Protein AF-A0A0E0F9W7-F1 (afdb_monomer_lite)

Structure (mmCIF, N/CA/C/O backbone):
data_AF-A0A0E0F9W7-F1
#
_entry.id   AF-A0A0E0F9W7-F1
#
loop_
_atom_site.group_PDB
_atom_site.id
_atom_site.type_symbol
_atom_site.label_atom_id
_atom_site.label_alt_id
_atom_site.label_comp_id
_atom_site.label_asym_id
_atom_site.label_entity_id
_atom_site.label_seq_id
_atom_site.pdbx_PDB_ins_code
_atom_site.Cartn_x
_atom_site.Cartn_y
_atom_site.Cartn_z
_atom_site.occupancy
_atom_site.B_iso_or_equiv
_atom_site.auth_seq_id
_atom_site.auth_comp_id
_atom_site.auth_asym_id
_atom_site.auth_atom_id
_atom_site.pdbx_PDB_model_num
ATOM 1 N N . MET A 1 1 ? 27.051 -0.523 -34.453 1.00 49.56 1 MET A N 1
ATOM 2 C CA . MET A 1 1 ? 25.706 -0.916 -34.928 1.00 49.56 1 MET A CA 1
ATOM 3 C C . MET A 1 1 ? 24.889 0.354 -35.049 1.00 49.56 1 MET A C 1
ATOM 5 O O . MET A 1 1 ? 25.101 1.234 -34.229 1.00 49.56 1 MET A O 1
ATOM 9 N N . ALA A 1 2 ? 24.059 0.489 -36.083 1.00 60.00 2 ALA A N 1
ATOM 10 C CA . ALA A 1 2 ? 23.213 1.672 -36.243 1.00 60.00 2 ALA A CA 1
ATOM 11 C C . ALA A 1 2 ? 22.159 1.723 -35.125 1.00 60.00 2 ALA A C 1
ATOM 13 O O . ALA A 1 2 ? 21.653 0.671 -34.721 1.00 60.00 2 ALA A O 1
ATOM 14 N N . ALA A 1 3 ? 21.868 2.924 -34.623 1.00 67.50 3 ALA A N 1
ATOM 15 C CA . ALA A 1 3 ? 20.826 3.143 -33.629 1.00 67.50 3 ALA A CA 1
ATOM 16 C C . ALA A 1 3 ? 19.467 2.678 -34.179 1.00 67.50 3 ALA A C 1
ATOM 18 O O . ALA A 1 3 ? 19.169 2.874 -35.360 1.00 67.50 3 ALA A O 1
ATOM 19 N N . LYS A 1 4 ? 18.648 2.026 -33.346 1.00 77.44 4 LYS A N 1
ATOM 20 C CA . LYS A 1 4 ? 17.285 1.656 -33.743 1.00 77.44 4 LYS A CA 1
ATOM 21 C C . LYS A 1 4 ? 16.400 2.888 -33.568 1.00 77.44 4 LYS A C 1
ATOM 23 O O . LYS A 1 4 ? 16.133 3.287 -32.439 1.00 77.44 4 LYS A O 1
ATOM 28 N N . VAL A 1 5 ? 15.934 3.450 -34.676 1.00 78.12 5 VAL A N 1
ATOM 29 C CA . VAL A 1 5 ? 14.975 4.559 -34.667 1.00 78.12 5 VAL A CA 1
ATOM 30 C C . VAL A 1 5 ? 13.573 3.994 -34.464 1.00 78.12 5 VAL A C 1
ATOM 32 O O . VAL A 1 5 ? 13.142 3.119 -35.221 1.00 78.12 5 VAL A O 1
ATOM 35 N N . TYR A 1 6 ? 12.888 4.435 -33.411 1.00 82.44 6 TYR A N 1
ATOM 36 C CA . TYR A 1 6 ? 11.501 4.054 -33.151 1.00 82.44 6 TYR A CA 1
ATOM 37 C C . TYR A 1 6 ? 10.549 5.006 -33.877 1.00 82.44 6 TYR A C 1
ATOM 39 O O . TYR A 1 6 ? 10.835 6.192 -34.031 1.00 82.44 6 TYR A O 1
ATOM 47 N N . LYS A 1 7 ? 9.420 4.468 -34.348 1.00 85.44 7 LYS A N 1
ATOM 48 C CA . LYS A 1 7 ? 8.347 5.290 -34.913 1.00 85.44 7 LYS A CA 1
ATOM 49 C C . LYS A 1 7 ? 7.646 6.052 -33.787 1.00 85.44 7 LYS A C 1
ATOM 51 O O . LYS A 1 7 ? 7.495 5.471 -32.709 1.00 85.44 7 LYS A O 1
ATOM 56 N N . PRO A 1 8 ? 7.181 7.286 -34.040 1.00 88.00 8 PRO A N 1
ATOM 57 C CA . PRO A 1 8 ? 6.356 8.002 -33.086 1.00 88.00 8 PRO A CA 1
ATOM 58 C C . PRO A 1 8 ? 5.124 7.189 -32.681 1.00 88.00 8 PRO A C 1
ATOM 60 O O . PRO A 1 8 ? 4.494 6.555 -33.529 1.00 88.00 8 PRO A O 1
ATOM 63 N N . ALA A 1 9 ? 4.738 7.240 -31.408 1.00 87.00 9 ALA A N 1
ATOM 64 C CA . ALA A 1 9 ? 3.629 6.451 -30.868 1.00 87.00 9 ALA A CA 1
ATOM 65 C C . ALA A 1 9 ? 2.303 6.680 -31.619 1.00 87.00 9 ALA A C 1
ATOM 67 O O . ALA A 1 9 ? 1.534 5.742 -31.815 1.00 87.00 9 ALA A O 1
ATOM 68 N N . ALA A 1 10 ? 2.054 7.909 -32.084 1.00 87.06 10 ALA A N 1
ATOM 69 C CA . ALA A 1 10 ? 0.857 8.272 -32.848 1.00 87.06 10 ALA A CA 1
ATOM 70 C C . ALA A 1 10 ? 0.788 7.626 -34.248 1.00 87.06 10 ALA A C 1
ATOM 72 O O . ALA A 1 10 ? -0.284 7.576 -34.845 1.00 87.06 10 ALA A O 1
ATOM 73 N N . GLU A 1 11 ? 1.914 7.141 -34.773 1.00 88.69 11 GLU A N 1
ATOM 74 C CA . GLU A 1 11 ? 2.034 6.559 -36.116 1.00 88.69 11 GLU A CA 1
ATOM 75 C C . GLU A 1 11 ? 2.072 5.022 -36.096 1.00 88.69 11 GLU A C 1
ATOM 77 O O . GLU A 1 11 ? 2.147 4.376 -37.146 1.00 88.69 11 GLU A O 1
ATOM 82 N N . VAL A 1 12 ? 2.037 4.413 -34.907 1.00 88.50 12 VAL A N 1
ATOM 83 C CA . VAL A 1 12 ? 2.043 2.957 -34.750 1.00 88.50 12 VAL A CA 1
ATOM 84 C C . VAL A 1 12 ? 0.658 2.397 -35.076 1.00 88.50 12 VAL A C 1
ATOM 86 O O . VAL A 1 12 ? -0.343 2.761 -34.460 1.00 88.50 12 VAL A O 1
ATOM 89 N N . ASN A 1 13 ? 0.593 1.472 -36.035 1.00 87.88 13 ASN A N 1
ATOM 90 C CA . ASN A 1 13 ? -0.638 0.757 -36.357 1.00 87.88 13 ASN A CA 1
ATOM 91 C C . ASN A 1 13 ? -0.923 -0.293 -35.274 1.00 87.88 13 ASN A C 1
ATOM 93 O O . ASN A 1 13 ? -0.119 -1.197 -35.074 1.00 87.88 13 ASN A O 1
ATOM 97 N N . LEU A 1 14 ? -2.071 -0.203 -34.604 1.00 88.38 14 LEU A N 1
ATOM 98 C CA . LEU A 1 14 ? -2.531 -1.188 -33.611 1.00 88.38 14 LEU A CA 1
ATOM 99 C C . LEU A 1 14 ? -3.735 -2.007 -34.109 1.00 88.38 14 LEU A C 1
ATOM 101 O O . LEU A 1 14 ? -4.414 -2.666 -33.322 1.00 88.38 14 LEU A O 1
ATOM 105 N N . GLY A 1 15 ? -4.038 -1.928 -35.406 1.00 88.19 15 GLY A N 1
ATOM 106 C CA . GLY A 1 15 ? -5.125 -2.664 -36.037 1.00 88.19 15 GLY A CA 1
ATOM 107 C C . GLY A 1 15 ? -4.818 -4.153 -36.257 1.00 88.19 15 GLY A C 1
ATOM 108 O O . GLY A 1 15 ? -3.706 -4.611 -35.999 1.00 88.19 15 GLY A O 1
ATOM 109 N N . PRO A 1 16 ? -5.794 -4.916 -36.778 1.00 85.00 16 PRO A N 1
ATOM 110 C CA . PRO A 1 16 ? -5.656 -6.356 -37.026 1.00 85.00 16 PRO A CA 1
ATOM 111 C C . PRO A 1 16 ? -4.526 -6.723 -37.998 1.00 85.00 16 PRO A C 1
ATOM 113 O O . PRO A 1 16 ? -3.957 -7.803 -37.883 1.00 85.00 16 PRO A O 1
ATOM 116 N N . ASP A 1 17 ? -4.189 -5.812 -38.916 1.00 86.62 17 ASP A N 1
ATOM 117 C CA . ASP A 1 17 ? -3.129 -5.971 -39.921 1.00 86.62 17 ASP A CA 1
ATOM 118 C C . ASP A 1 17 ? -1.780 -5.394 -39.450 1.00 86.62 17 ASP A C 1
ATOM 120 O O . ASP A 1 17 ? -0.936 -5.008 -40.259 1.00 86.62 17 ASP A O 1
ATOM 124 N N . SER A 1 18 ? -1.600 -5.229 -38.138 1.00 87.94 18 SER A N 1
ATOM 125 C CA . SER A 1 18 ? -0.365 -4.695 -37.572 1.00 87.94 18 SER A CA 1
ATOM 126 C C . SER A 1 18 ? 0.766 -5.725 -37.590 1.00 87.94 18 SER A C 1
ATOM 128 O O . SER A 1 18 ? 0.578 -6.885 -37.229 1.00 87.94 18 SER A O 1
ATOM 130 N N . ASP A 1 19 ? 1.968 -5.259 -37.927 1.00 84.38 19 ASP A N 1
ATOM 131 C CA . ASP A 1 19 ? 3.217 -6.009 -37.763 1.00 84.38 19 ASP A CA 1
ATOM 132 C C . ASP A 1 19 ? 3.761 -5.941 -36.319 1.00 84.38 19 ASP A C 1
ATOM 134 O O . ASP A 1 19 ? 4.796 -6.539 -36.006 1.00 84.38 19 ASP A O 1
ATOM 138 N N . GLU A 1 20 ? 3.096 -5.198 -35.428 1.00 86.12 20 GLU A N 1
ATOM 139 C CA . GLU A 1 20 ? 3.475 -5.093 -34.022 1.00 86.12 20 GLU A CA 1
ATOM 140 C C . GLU A 1 20 ? 3.080 -6.368 -33.273 1.00 86.12 20 GLU A C 1
ATOM 142 O O . GLU A 1 20 ? 1.912 -6.747 -33.185 1.00 86.12 20 GLU A O 1
ATOM 147 N N . PHE A 1 21 ? 4.070 -7.039 -32.691 1.00 85.75 21 PHE A N 1
ATOM 148 C CA . PHE A 1 21 ? 3.874 -8.283 -31.955 1.00 85.75 21 PHE A CA 1
ATOM 149 C C . PHE A 1 21 ? 4.109 -8.094 -30.460 1.00 85.75 21 PHE A C 1
ATOM 151 O O . PHE A 1 21 ? 4.922 -7.282 -30.013 1.00 85.75 21 PHE A O 1
ATOM 158 N N . TYR A 1 22 ? 3.426 -8.915 -29.666 1.00 84.69 22 TYR A N 1
ATOM 159 C CA . TYR A 1 22 ? 3.636 -8.945 -28.227 1.00 84.69 22 TYR A CA 1
ATOM 160 C C . TYR A 1 22 ? 5.051 -9.439 -27.897 1.00 84.69 22 TYR A C 1
ATOM 162 O O . TYR A 1 22 ? 5.410 -10.591 -28.153 1.00 84.69 22 TYR A O 1
ATOM 170 N N . ILE A 1 23 ? 5.854 -8.569 -27.287 1.00 83.44 23 ILE A N 1
ATOM 171 C CA . ILE A 1 23 ? 7.182 -8.919 -26.788 1.00 83.44 23 ILE A CA 1
ATOM 172 C C . ILE A 1 23 ? 7.031 -9.422 -25.353 1.00 83.44 23 ILE A C 1
ATOM 174 O O . ILE A 1 23 ? 6.777 -8.646 -24.433 1.00 83.44 23 ILE A O 1
ATOM 178 N N . SER A 1 24 ? 7.229 -10.724 -25.145 1.00 83.75 24 SER A N 1
ATOM 179 C CA . SER A 1 24 ? 7.282 -11.273 -23.790 1.00 83.75 24 SER A CA 1
ATOM 180 C C . SER A 1 24 ? 8.482 -10.689 -23.031 1.00 83.75 24 SER A C 1
ATOM 182 O O . SER A 1 24 ? 9.596 -10.687 -23.571 1.00 83.75 24 SER A O 1
ATOM 184 N N . PRO A 1 25 ? 8.311 -10.252 -21.771 1.00 80.44 25 PRO A N 1
ATOM 185 C CA . PRO A 1 25 ? 9.426 -9.785 -20.959 1.00 80.44 25 PRO A CA 1
ATOM 186 C C . PRO A 1 25 ? 10.423 -10.930 -20.745 1.00 80.44 25 PRO A C 1
ATOM 188 O O . PRO A 1 25 ? 10.119 -11.927 -20.092 1.00 80.44 25 PRO A O 1
ATOM 191 N N . ASN A 1 26 ? 11.624 -10.795 -21.308 1.00 83.69 26 ASN A N 1
ATOM 192 C CA . ASN A 1 26 ? 12.715 -11.755 -21.148 1.00 83.69 26 ASN A CA 1
ATOM 193 C C . ASN A 1 26 ? 13.795 -11.159 -20.242 1.00 83.69 26 ASN A C 1
ATOM 195 O O . ASN A 1 26 ? 14.845 -10.718 -20.708 1.00 83.69 26 ASN A O 1
ATOM 199 N N . VAL A 1 27 ? 13.493 -11.100 -18.944 1.00 88.44 27 VAL A N 1
ATOM 200 C CA . VAL A 1 27 ? 14.415 -10.573 -17.935 1.00 88.44 27 VAL A CA 1
ATOM 201 C C . VAL A 1 27 ? 15.333 -11.694 -17.453 1.00 88.44 27 VAL A C 1
ATOM 203 O O . VAL A 1 27 ? 14.881 -12.681 -16.870 1.00 88.44 27 VAL A O 1
ATOM 206 N N . LYS A 1 28 ? 16.637 -11.535 -17.678 1.00 89.00 28 LYS A N 1
ATOM 207 C CA . LYS A 1 28 ? 17.685 -12.465 -17.249 1.00 89.00 28 LYS A CA 1
ATOM 208 C C . LYS A 1 28 ? 18.368 -11.933 -15.997 1.00 89.00 28 LYS A C 1
ATOM 210 O O . LYS A 1 28 ? 19.057 -10.916 -16.042 1.00 89.00 28 LYS A O 1
ATOM 215 N N . ALA A 1 29 ? 18.207 -12.644 -14.885 1.00 91.12 29 ALA A N 1
ATOM 216 C CA . ALA A 1 29 ? 18.877 -12.326 -13.631 1.00 91.12 29 ALA A CA 1
ATOM 217 C C . ALA A 1 29 ? 19.268 -13.605 -12.871 1.00 91.12 29 ALA A C 1
ATOM 219 O O . ALA A 1 29 ? 18.515 -14.587 -12.896 1.00 91.12 29 ALA A O 1
ATOM 220 N N . PRO A 1 30 ? 20.423 -13.614 -12.180 1.00 90.44 30 PRO A N 1
ATOM 221 C CA . PRO A 1 30 ? 20.823 -14.743 -11.353 1.00 90.44 30 PRO A CA 1
ATOM 222 C C . PRO A 1 30 ? 19.905 -14.868 -10.130 1.00 90.44 30 PRO A C 1
ATOM 224 O O . PRO A 1 30 ? 19.634 -13.892 -9.432 1.00 90.44 30 PRO A O 1
ATOM 227 N N . ARG A 1 31 ? 19.446 -16.090 -9.838 1.00 92.50 31 ARG A N 1
ATOM 228 C CA . ARG A 1 31 ? 18.704 -16.398 -8.608 1.00 92.50 31 ARG A CA 1
ATOM 229 C C . ARG A 1 31 ? 19.693 -16.807 -7.522 1.00 92.50 31 ARG A C 1
ATOM 231 O O . ARG A 1 31 ? 20.207 -17.921 -7.546 1.00 92.50 31 ARG A O 1
ATOM 238 N N . VAL A 1 32 ? 19.963 -15.903 -6.587 1.00 94.81 32 VAL A N 1
ATOM 239 C CA . VAL A 1 32 ? 20.890 -16.120 -5.466 1.00 94.81 32 VAL A CA 1
ATOM 240 C C . VAL A 1 32 ? 20.193 -15.849 -4.136 1.00 94.81 32 VAL A C 1
ATOM 242 O O . VAL A 1 32 ? 19.398 -14.921 -4.023 1.00 94.81 32 VAL A O 1
ATOM 245 N N . ALA A 1 33 ? 20.485 -16.661 -3.122 1.00 96.00 33 ALA A N 1
ATOM 246 C CA . ALA A 1 33 ? 19.927 -16.531 -1.777 1.00 96.00 33 ALA A CA 1
ATOM 247 C C . ALA A 1 33 ? 20.972 -16.911 -0.713 1.00 96.00 33 ALA A C 1
ATOM 249 O O . ALA A 1 33 ? 21.979 -17.558 -1.011 1.00 96.00 33 ALA A O 1
ATOM 250 N N . GLY A 1 34 ? 20.748 -16.498 0.537 1.00 95.88 34 GLY A N 1
ATOM 251 C CA . GLY A 1 34 ? 21.611 -16.845 1.673 1.00 95.88 34 GLY A CA 1
ATOM 252 C C . GLY A 1 34 ? 23.030 -16.268 1.578 1.00 95.88 34 GLY A C 1
ATOM 253 O O . GLY A 1 34 ? 23.220 -15.066 1.419 1.00 95.88 34 GLY A O 1
ATOM 254 N N . LEU A 1 35 ? 24.054 -17.113 1.708 1.00 96.56 35 LEU A N 1
ATOM 255 C CA . LEU A 1 35 ? 25.453 -16.674 1.628 1.00 96.56 35 LEU A CA 1
ATOM 256 C C . LEU A 1 35 ? 25.828 -16.175 0.223 1.00 96.56 35 LEU A C 1
ATOM 258 O O . LEU A 1 35 ? 26.570 -15.204 0.093 1.00 96.56 35 LEU A O 1
ATOM 262 N N . LEU A 1 36 ? 25.280 -16.801 -0.824 1.00 95.25 36 LEU A N 1
ATOM 263 C CA . LEU A 1 36 ? 25.605 -16.464 -2.211 1.00 95.25 36 LEU A CA 1
ATOM 264 C C . LEU A 1 36 ? 25.175 -15.040 -2.573 1.00 95.25 36 LEU A C 1
ATOM 266 O O . LEU A 1 36 ? 25.909 -14.357 -3.281 1.00 95.25 36 LEU A O 1
ATOM 270 N N . VAL A 1 37 ? 24.037 -14.560 -2.051 1.00 96.62 37 VAL A N 1
ATOM 271 C CA . VAL A 1 37 ? 23.622 -13.168 -2.291 1.00 96.62 37 VAL A CA 1
ATOM 272 C C . VAL A 1 37 ? 24.562 -12.174 -1.606 1.00 96.62 37 VAL A C 1
ATOM 274 O O . VAL A 1 37 ? 24.867 -11.145 -2.193 1.00 96.62 37 VAL A O 1
ATOM 277 N N . LYS A 1 38 ? 25.109 -12.497 -0.425 1.00 96.44 38 LYS A N 1
ATOM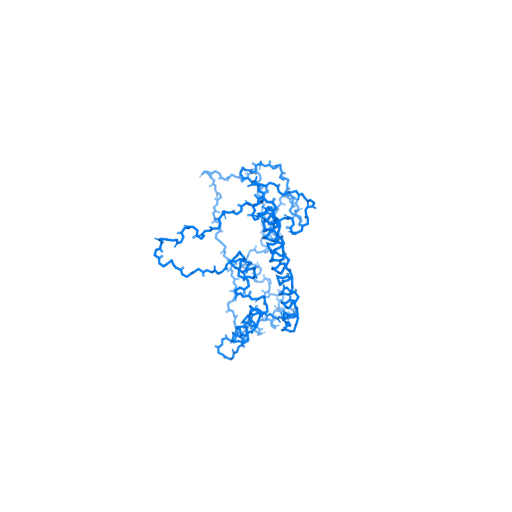 278 C CA . LYS A 1 38 ? 26.085 -11.627 0.256 1.00 96.44 38 LYS A CA 1
ATOM 279 C C . LYS A 1 38 ? 27.372 -11.480 -0.556 1.00 96.44 38 LYS A C 1
ATOM 281 O O . LYS A 1 38 ? 27.850 -10.367 -0.740 1.00 96.44 38 LYS A O 1
ATOM 286 N N . ILE A 1 39 ? 27.897 -12.594 -1.073 1.00 95.94 39 ILE A N 1
ATOM 287 C CA . ILE A 1 39 ? 29.086 -12.594 -1.941 1.00 95.94 39 ILE A CA 1
ATOM 288 C C . ILE A 1 39 ? 28.798 -11.821 -3.231 1.00 95.94 39 ILE A C 1
ATOM 290 O O . ILE A 1 39 ? 29.612 -11.011 -3.663 1.00 95.94 39 ILE A O 1
ATOM 294 N N . PHE A 1 40 ? 27.629 -12.042 -3.833 1.00 95.00 40 PHE A N 1
ATOM 295 C CA . PHE A 1 40 ? 27.234 -11.358 -5.058 1.00 95.00 40 PHE A CA 1
ATOM 296 C C . PHE A 1 40 ? 27.131 -9.837 -4.874 1.00 95.00 40 PHE A C 1
ATOM 298 O O . PHE A 1 40 ? 27.665 -9.094 -5.692 1.00 95.00 40 PHE A O 1
ATOM 305 N N . VAL A 1 41 ? 26.510 -9.368 -3.787 1.00 96.00 41 VAL A N 1
ATOM 306 C CA . VAL A 1 41 ? 26.437 -7.934 -3.458 1.00 96.00 41 VAL A CA 1
ATOM 307 C C . VAL A 1 41 ? 27.831 -7.356 -3.225 1.00 96.00 41 VAL A C 1
ATOM 309 O O . VAL A 1 41 ? 28.155 -6.325 -3.802 1.00 96.00 41 VAL A O 1
ATOM 312 N N . TRP A 1 42 ? 28.692 -8.060 -2.484 1.00 96.50 42 TRP A N 1
ATOM 313 C CA . TRP A 1 42 ? 30.078 -7.633 -2.277 1.00 96.50 42 TRP A CA 1
ATOM 314 C C . TRP A 1 42 ? 30.836 -7.443 -3.602 1.00 96.50 42 TRP A C 1
ATOM 316 O O . TRP A 1 42 ? 31.532 -6.447 -3.771 1.00 96.50 42 TRP A O 1
ATOM 326 N N . ILE A 1 43 ? 30.649 -8.344 -4.575 1.00 95.56 43 ILE A N 1
ATOM 327 C CA . ILE A 1 43 ? 31.221 -8.214 -5.927 1.00 95.56 43 ILE A CA 1
ATOM 328 C C . ILE A 1 43 ? 30.645 -6.997 -6.668 1.00 95.56 43 ILE A C 1
ATOM 330 O O . ILE A 1 43 ? 31.395 -6.277 -7.328 1.00 95.56 43 ILE A O 1
ATOM 334 N N . LEU A 1 44 ? 29.332 -6.757 -6.573 1.00 95.00 44 LEU A N 1
ATOM 335 C CA . LEU A 1 44 ? 28.675 -5.607 -7.207 1.00 95.00 44 LEU A CA 1
ATOM 336 C C . LEU A 1 44 ? 29.149 -4.259 -6.646 1.00 95.00 44 LEU A C 1
ATOM 338 O O . LEU A 1 44 ? 29.153 -3.272 -7.377 1.00 95.00 44 LEU A O 1
ATOM 342 N N . GLU A 1 45 ? 29.570 -4.218 -5.384 1.00 96.12 45 GLU A N 1
ATOM 343 C CA . GLU A 1 45 ? 30.091 -3.015 -4.724 1.00 96.12 45 GLU A CA 1
ATOM 344 C C . GLU A 1 45 ? 31.577 -2.745 -5.033 1.00 96.12 45 GLU A C 1
ATOM 346 O O . GLU A 1 45 ? 32.091 -1.668 -4.728 1.00 96.12 45 GLU A O 1
ATOM 351 N N . MET A 1 46 ? 32.290 -3.680 -5.678 1.00 96.31 46 MET A N 1
ATOM 352 C CA . MET A 1 46 ? 33.683 -3.462 -6.082 1.00 96.31 46 MET A CA 1
ATOM 353 C C . MET A 1 46 ? 33.775 -2.430 -7.226 1.00 96.31 46 MET A C 1
ATOM 355 O O . MET A 1 46 ? 33.120 -2.616 -8.253 1.00 96.31 46 MET A O 1
ATOM 359 N N . PRO A 1 47 ? 34.658 -1.411 -7.152 1.00 91.81 47 PRO A N 1
ATOM 360 C CA . PRO A 1 47 ? 34.680 -0.294 -8.109 1.00 91.81 47 PRO A CA 1
ATOM 361 C C . PRO A 1 47 ? 34.774 -0.688 -9.594 1.00 91.81 47 PRO A C 1
ATOM 363 O O . PRO A 1 47 ? 34.064 -0.144 -10.441 1.00 91.81 47 PRO A O 1
ATOM 366 N N . ILE A 1 48 ? 35.641 -1.649 -9.924 1.00 92.94 48 ILE A N 1
ATOM 367 C CA . ILE A 1 48 ? 35.904 -2.060 -11.314 1.00 92.94 48 ILE A CA 1
ATOM 368 C C . ILE A 1 48 ? 35.045 -3.271 -11.693 1.00 92.94 48 ILE A C 1
ATOM 370 O O . ILE A 1 48 ? 34.326 -3.251 -12.692 1.00 92.94 48 ILE A O 1
ATOM 374 N N . ILE A 1 49 ? 35.100 -4.327 -10.877 1.00 94.56 49 ILE A N 1
ATOM 375 C CA . ILE A 1 49 ? 34.414 -5.594 -11.158 1.00 94.56 49 ILE A CA 1
ATOM 376 C C . ILE A 1 49 ? 32.893 -5.407 -11.115 1.00 94.56 49 ILE A C 1
ATOM 378 O O . ILE A 1 49 ? 32.205 -5.877 -12.019 1.00 94.56 49 ILE A O 1
ATOM 382 N N . GLY A 1 50 ? 32.369 -4.668 -10.135 1.00 94.62 50 GLY A N 1
ATOM 383 C CA . GLY A 1 50 ? 30.940 -4.392 -10.017 1.00 94.62 50 GLY A CA 1
ATOM 384 C C . GLY A 1 50 ? 30.387 -3.646 -11.229 1.00 94.62 50 GLY A C 1
ATOM 385 O O . GLY A 1 50 ? 29.379 -4.058 -11.804 1.00 94.62 50 GLY A O 1
ATOM 386 N N . SER A 1 51 ? 31.107 -2.623 -11.702 1.00 93.94 51 SER A N 1
ATOM 387 C CA . SER A 1 51 ? 30.760 -1.884 -12.924 1.00 93.94 51 SER A CA 1
ATOM 388 C C . SER A 1 51 ? 30.697 -2.793 -14.159 1.00 93.94 51 SER A C 1
ATOM 390 O O . SER A 1 51 ? 29.765 -2.687 -14.959 1.00 93.94 51 SER A O 1
ATOM 392 N N . MET A 1 52 ? 31.644 -3.729 -14.298 1.00 94.12 52 MET A N 1
ATOM 393 C CA . MET A 1 52 ? 31.657 -4.703 -15.395 1.00 94.12 52 MET A CA 1
ATOM 394 C C . MET A 1 52 ? 30.472 -5.677 -15.315 1.00 94.12 52 MET A C 1
ATOM 396 O O . MET A 1 52 ? 29.796 -5.911 -16.317 1.00 94.12 52 MET A O 1
ATOM 400 N N . VAL A 1 53 ? 30.180 -6.212 -14.126 1.00 93.94 53 VAL A N 1
ATOM 401 C CA . VAL A 1 53 ? 29.038 -7.115 -13.909 1.00 93.94 53 VAL A CA 1
ATOM 402 C C . VAL A 1 53 ? 27.714 -6.401 -14.203 1.00 93.94 53 VAL A C 1
ATOM 404 O O . VAL A 1 53 ? 26.873 -6.940 -14.922 1.00 93.94 53 VAL A O 1
ATOM 407 N N . LEU A 1 54 ? 27.538 -5.165 -13.726 1.00 92.75 54 LEU A N 1
ATOM 408 C CA . LEU A 1 54 ? 26.348 -4.358 -14.013 1.00 92.75 54 LEU A CA 1
ATOM 409 C C . LEU A 1 54 ? 26.190 -4.064 -15.505 1.00 92.75 54 LEU A C 1
ATOM 411 O O . LEU A 1 54 ? 25.071 -4.096 -16.016 1.00 92.75 54 LEU A O 1
ATOM 415 N N . TYR A 1 55 ? 27.288 -3.793 -16.213 1.00 92.50 55 TYR A N 1
ATOM 416 C CA . TYR A 1 55 ? 27.252 -3.593 -17.659 1.00 92.50 55 TYR A CA 1
ATOM 417 C C . TYR A 1 55 ? 26.721 -4.835 -18.388 1.00 92.50 55 TYR A C 1
ATOM 419 O O . TYR A 1 55 ? 25.835 -4.706 -19.235 1.00 92.50 55 TYR A O 1
ATOM 427 N N . ILE A 1 56 ? 27.202 -6.030 -18.022 1.00 92.19 56 ILE A N 1
ATOM 428 C CA . ILE A 1 56 ? 26.734 -7.303 -18.594 1.00 92.19 56 ILE A CA 1
ATOM 429 C C . ILE A 1 56 ? 25.240 -7.499 -18.305 1.00 92.19 56 ILE A C 1
ATOM 431 O O . ILE A 1 56 ? 24.467 -7.722 -19.235 1.00 92.19 56 ILE A O 1
ATOM 435 N N . LEU A 1 57 ? 24.806 -7.314 -17.052 1.00 92.81 57 LEU A N 1
ATOM 436 C CA . LEU A 1 57 ? 23.395 -7.453 -16.670 1.00 92.81 57 LEU A CA 1
ATOM 437 C C . LEU A 1 57 ? 22.486 -6.481 -17.438 1.00 92.81 57 LEU A C 1
ATOM 439 O O . LEU A 1 57 ? 21.423 -6.875 -17.913 1.00 92.81 57 LEU A O 1
ATOM 443 N N . LYS A 1 58 ? 22.897 -5.219 -17.612 1.00 91.50 58 LYS A N 1
ATOM 444 C CA . LYS A 1 58 ? 22.135 -4.234 -18.399 1.00 91.50 58 LYS A CA 1
ATOM 445 C C . LYS A 1 58 ? 22.076 -4.596 -19.882 1.00 91.50 58 LYS A C 1
ATOM 447 O O . LYS A 1 58 ? 21.032 -4.424 -20.512 1.00 91.50 58 LYS A O 1
ATOM 452 N N . LYS A 1 59 ? 23.178 -5.098 -20.442 1.00 89.62 59 LYS A N 1
ATOM 453 C CA . LYS A 1 59 ? 23.262 -5.527 -21.843 1.00 89.62 59 LYS A CA 1
ATOM 454 C C . LYS A 1 59 ? 22.365 -6.737 -22.115 1.00 89.62 59 LYS A C 1
ATOM 456 O O . LYS A 1 59 ? 21.607 -6.710 -23.083 1.00 89.62 59 LYS A O 1
ATOM 461 N N . ASP A 1 60 ? 22.405 -7.749 -21.251 1.00 90.06 60 ASP A N 1
ATOM 462 C CA . ASP A 1 60 ? 21.613 -8.979 -21.394 1.00 90.06 60 ASP A CA 1
ATOM 463 C C . ASP A 1 60 ? 20.104 -8.731 -21.281 1.00 90.06 60 ASP A C 1
ATOM 465 O O . ASP A 1 60 ? 19.314 -9.462 -21.878 1.00 90.06 60 ASP A O 1
ATOM 469 N N . ASN A 1 61 ? 19.712 -7.672 -20.565 1.00 90.19 61 ASN A N 1
ATOM 470 C CA . ASN A 1 61 ? 18.328 -7.220 -20.408 1.00 90.19 61 ASN A CA 1
ATOM 471 C C . ASN A 1 61 ? 17.934 -6.098 -21.386 1.00 90.19 61 ASN A C 1
ATOM 473 O O . ASN A 1 61 ? 16.926 -5.428 -21.178 1.00 90.19 61 ASN A O 1
ATOM 477 N N . LEU A 1 62 ? 18.724 -5.870 -22.445 1.00 87.69 62 LEU A N 1
ATOM 478 C CA . LEU A 1 62 ? 18.463 -4.886 -23.508 1.00 87.69 62 LEU A CA 1
ATOM 479 C C . LEU A 1 62 ? 18.331 -3.422 -23.039 1.00 87.69 62 LEU A C 1
ATOM 481 O O . LEU A 1 62 ? 17.958 -2.563 -23.835 1.00 87.69 62 LEU A O 1
ATOM 485 N N . ILE A 1 63 ? 18.705 -3.105 -21.795 1.00 88.75 63 ILE A N 1
ATOM 486 C CA . ILE A 1 63 ? 18.603 -1.750 -21.234 1.00 88.75 63 ILE A CA 1
ATOM 487 C C . ILE A 1 63 ? 19.497 -0.791 -22.017 1.00 88.75 63 ILE A C 1
ATOM 489 O O . ILE A 1 63 ? 19.050 0.275 -22.419 1.00 88.75 63 ILE A O 1
ATOM 493 N N . ASN A 1 64 ? 20.741 -1.186 -22.305 1.00 87.38 64 ASN A N 1
ATOM 494 C CA . ASN A 1 64 ? 21.652 -0.337 -23.079 1.00 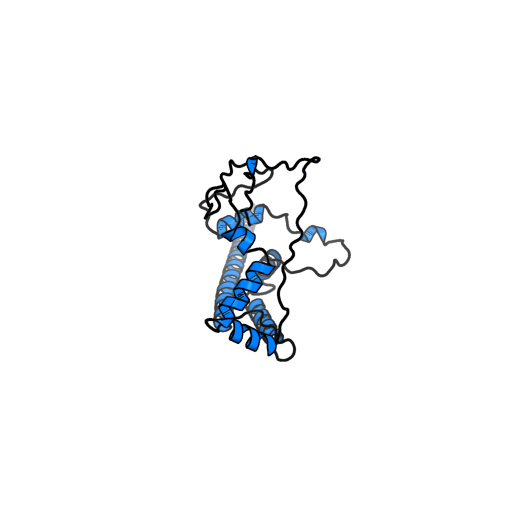87.38 64 ASN A CA 1
ATOM 495 C C . ASN A 1 64 ? 21.132 -0.111 -24.509 1.00 87.38 64 ASN A C 1
ATOM 497 O O . ASN A 1 64 ? 21.236 0.995 -25.025 1.00 87.38 64 ASN A O 1
ATOM 501 N N . LYS A 1 65 ? 20.485 -1.118 -25.114 1.00 84.94 65 LYS A N 1
ATOM 502 C CA . LYS A 1 65 ? 19.890 -0.987 -26.452 1.00 84.94 65 LYS A CA 1
ATOM 503 C C . LYS A 1 65 ? 18.756 0.043 -26.476 1.00 84.94 65 LYS A C 1
ATOM 505 O O . LYS A 1 65 ? 18.584 0.722 -27.478 1.00 84.94 65 LYS A O 1
ATOM 510 N N . LEU A 1 66 ? 17.976 0.136 -25.398 1.00 85.38 66 LEU A N 1
ATOM 511 C CA . LEU A 1 66 ? 16.881 1.100 -25.286 1.00 85.38 66 LEU A CA 1
ATOM 512 C C . LEU A 1 66 ? 17.358 2.492 -24.856 1.00 85.38 66 LEU A C 1
ATOM 514 O O . LEU A 1 66 ? 16.843 3.483 -25.343 1.00 85.38 66 LEU A O 1
ATOM 518 N N . VAL A 1 67 ? 18.310 2.584 -23.929 1.00 86.81 67 VAL A N 1
ATOM 519 C CA . VAL A 1 67 ? 18.708 3.870 -23.330 1.00 86.81 67 VAL A CA 1
ATOM 520 C C . VAL A 1 67 ? 19.831 4.557 -24.111 1.00 86.81 67 VAL A C 1
ATOM 522 O O . VAL A 1 67 ? 19.907 5.780 -24.104 1.00 86.81 67 VAL A O 1
ATOM 525 N N . GLN A 1 68 ? 20.723 3.795 -24.752 1.00 83.88 68 GLN A N 1
ATOM 526 C CA . GLN A 1 68 ? 21.893 4.333 -25.462 1.00 83.88 68 GLN A CA 1
ATOM 527 C C . GLN A 1 68 ? 21.761 4.230 -26.984 1.00 83.88 68 GLN A C 1
ATOM 529 O O . GLN A 1 68 ? 22.160 5.155 -27.682 1.00 83.88 68 GLN A O 1
ATOM 534 N N . ASP A 1 69 ? 21.210 3.121 -27.494 1.00 85.88 69 ASP A N 1
ATOM 535 C CA . ASP A 1 69 ? 21.178 2.840 -28.938 1.00 85.88 69 ASP A CA 1
ATOM 536 C C . ASP A 1 69 ? 19.824 3.156 -29.604 1.00 85.88 69 ASP A C 1
ATOM 538 O O . ASP A 1 69 ? 19.664 2.895 -30.799 1.00 85.88 69 ASP A O 1
ATOM 542 N N . ALA A 1 70 ? 18.827 3.646 -28.864 1.00 87.00 70 ALA A N 1
ATOM 543 C CA . ALA A 1 70 ? 17.514 3.973 -29.412 1.00 87.00 70 ALA A CA 1
ATOM 544 C C . ALA A 1 70 ? 17.349 5.476 -29.614 1.00 87.00 70 ALA A C 1
ATOM 546 O O . ALA A 1 70 ? 17.707 6.268 -28.746 1.00 87.00 70 ALA A O 1
ATOM 547 N N . GLU A 1 71 ? 16.730 5.847 -30.729 1.00 88.69 71 GLU A N 1
ATOM 548 C CA . GLU A 1 71 ? 16.235 7.202 -30.946 1.00 88.69 71 GLU A CA 1
ATOM 549 C C . GLU A 1 71 ? 14.727 7.206 -30.694 1.00 88.69 71 GLU A C 1
ATOM 551 O O . GLU A 1 71 ? 13.978 6.485 -31.363 1.00 88.69 71 GLU A O 1
ATOM 556 N N . ILE A 1 72 ? 14.316 7.962 -29.677 1.00 89.62 72 ILE A N 1
ATOM 557 C CA . ILE A 1 72 ? 12.920 8.147 -29.280 1.00 89.62 72 ILE A CA 1
ATOM 558 C C . ILE A 1 72 ? 12.557 9.589 -29.652 1.00 89.62 72 ILE A C 1
ATOM 560 O O . ILE A 1 72 ? 13.147 10.510 -29.081 1.00 89.62 72 ILE A O 1
ATOM 564 N N . PRO A 1 73 ? 11.664 9.797 -30.632 1.00 89.69 73 PRO A N 1
ATOM 565 C CA . PRO A 1 73 ? 11.349 11.130 -31.141 1.00 89.69 73 PRO A CA 1
ATOM 566 C C . PRO A 1 73 ? 10.519 11.968 -30.158 1.00 89.69 73 PRO A C 1
ATOM 568 O O . PRO A 1 73 ? 10.501 13.195 -30.256 1.00 89.69 73 PRO A O 1
ATOM 571 N N . GLU A 1 74 ? 9.820 11.331 -29.219 1.00 89.31 74 GLU A N 1
ATOM 572 C CA . GLU A 1 74 ? 8.994 12.018 -28.234 1.00 89.31 74 GLU A CA 1
ATOM 573 C C . GLU A 1 74 ? 9.824 12.791 -27.196 1.00 89.31 74 GLU A C 1
ATOM 575 O O . GLU A 1 74 ? 10.836 12.291 -26.693 1.00 89.31 74 GLU A O 1
ATOM 580 N N . PRO A 1 75 ? 9.372 13.992 -26.788 1.00 90.12 75 PRO A N 1
ATOM 581 C CA . PRO A 1 75 ? 9.979 14.699 -25.672 1.00 90.12 75 PRO A CA 1
ATOM 582 C C . PRO A 1 75 ? 9.744 13.945 -24.349 1.00 90.12 75 PRO A C 1
ATOM 584 O O . PRO A 1 75 ? 8.722 13.273 -24.181 1.00 90.12 75 PRO A O 1
ATOM 587 N N . PRO A 1 76 ? 10.652 14.078 -23.367 1.00 91.12 76 PRO A N 1
ATOM 588 C CA . PRO A 1 76 ? 10.514 13.397 -22.088 1.00 91.12 76 PRO A CA 1
ATOM 589 C C . PRO A 1 76 ? 9.312 13.922 -21.294 1.00 91.12 76 PRO A C 1
ATOM 591 O O . PRO A 1 76 ? 9.167 15.126 -21.075 1.00 91.12 76 PRO A O 1
ATOM 594 N N . LEU A 1 77 ? 8.494 12.995 -20.793 1.00 90.38 77 LEU A N 1
ATOM 595 C CA . LEU A 1 77 ? 7.398 13.269 -19.869 1.00 90.38 77 LEU A CA 1
ATOM 596 C C . LEU A 1 77 ? 7.805 12.856 -18.445 1.00 90.38 77 LEU A C 1
ATOM 598 O O . LEU A 1 77 ? 7.830 11.672 -18.117 1.00 90.38 77 LEU A O 1
ATOM 602 N N . PHE A 1 78 ? 8.159 13.830 -17.601 1.00 90.81 78 PHE A N 1
ATOM 603 C CA . PHE A 1 78 ? 8.675 13.572 -16.244 1.00 90.81 78 PHE A CA 1
ATOM 604 C C . PHE A 1 78 ? 7.587 13.293 -15.203 1.00 90.81 78 PHE A C 1
ATOM 606 O O . PHE A 1 78 ? 7.832 12.606 -14.212 1.00 90.81 78 PHE A O 1
ATOM 613 N N . THR A 1 79 ? 6.393 13.841 -15.409 1.00 90.56 79 THR A N 1
ATOM 614 C CA . THR A 1 79 ? 5.227 13.654 -14.546 1.00 90.56 79 THR A CA 1
ATOM 615 C C . THR A 1 79 ? 4.018 13.363 -15.409 1.00 90.56 79 THR A C 1
ATOM 617 O O . THR A 1 79 ? 3.963 13.769 -16.567 1.00 90.56 79 THR A O 1
ATOM 620 N N . SER A 1 80 ? 3.037 12.650 -14.861 1.00 87.44 80 SER A N 1
ATOM 621 C CA . SER A 1 80 ? 1.835 12.363 -15.633 1.00 87.44 80 SER A CA 1
ATOM 622 C C . SER A 1 80 ? 1.066 13.650 -15.948 1.00 87.44 80 SER A C 1
ATOM 624 O O . SER A 1 80 ? 0.627 14.353 -15.038 1.00 87.44 80 SER A O 1
ATOM 626 N N . THR A 1 81 ? 0.890 13.948 -17.236 1.00 82.75 81 THR A N 1
ATOM 627 C CA . THR A 1 81 ? 0.044 15.036 -17.744 1.00 82.75 81 THR A CA 1
ATOM 628 C C . THR A 1 81 ? -1.270 14.450 -18.242 1.00 82.75 81 THR A C 1
ATOM 630 O O . THR A 1 81 ? -1.560 14.425 -19.437 1.00 82.75 81 THR A O 1
ATOM 633 N N . HIS A 1 82 ? -2.053 13.901 -17.320 1.00 75.31 82 HIS A N 1
ATOM 634 C CA . HIS A 1 82 ? -3.420 13.494 -17.613 1.00 75.31 82 HIS A CA 1
ATOM 635 C C . HIS A 1 82 ? -4.261 14.748 -17.900 1.00 75.31 82 HIS A C 1
ATOM 637 O O . HIS A 1 82 ? -4.727 15.409 -16.977 1.00 75.31 82 HIS A O 1
ATOM 643 N N . ILE A 1 83 ? -4.436 15.086 -19.181 1.00 63.12 83 ILE A N 1
ATOM 644 C CA . ILE A 1 83 ? -5.446 16.046 -19.640 1.00 63.12 83 ILE A CA 1
ATOM 645 C C . ILE A 1 83 ? -6.744 15.247 -19.779 1.00 63.12 83 ILE A C 1
ATOM 647 O O . ILE A 1 83 ? -7.072 14.755 -20.853 1.00 63.12 83 ILE A O 1
ATOM 651 N N . TRP A 1 84 ? -7.417 14.994 -18.660 1.00 57.00 84 TRP A N 1
ATOM 652 C CA . TRP A 1 84 ? -8.762 14.430 -18.688 1.00 57.00 84 TRP A CA 1
ATOM 653 C C . TRP A 1 84 ? -9.746 15.577 -18.917 1.00 57.00 84 TRP A C 1
ATOM 655 O O . TRP A 1 84 ? -9.976 16.391 -18.028 1.00 57.00 84 TRP A O 1
ATOM 665 N N . GLU A 1 85 ? -10.318 15.656 -20.116 1.00 62.94 85 GLU A N 1
ATOM 666 C CA . GLU A 1 85 ? -11.683 16.163 -20.237 1.00 62.94 85 GLU A CA 1
ATOM 667 C C . GLU A 1 85 ? -12.572 15.047 -19.683 1.00 62.94 85 GLU A C 1
ATOM 669 O O . GLU A 1 85 ? -12.632 13.966 -20.270 1.00 62.94 85 GLU A O 1
ATOM 674 N N . ASP A 1 86 ? -13.155 15.257 -18.499 1.00 61.25 86 ASP A N 1
ATOM 675 C CA . ASP A 1 86 ? -13.975 14.259 -17.810 1.00 61.25 86 ASP A CA 1
ATOM 676 C C . ASP A 1 86 ? -15.045 13.711 -18.761 1.00 61.25 86 ASP A C 1
ATOM 678 O O . ASP A 1 86 ? -16.022 14.391 -19.079 1.00 61.25 86 ASP A O 1
ATOM 682 N N . ILE A 1 87 ? -14.896 12.456 -19.195 1.00 74.62 87 ILE A N 1
ATOM 683 C CA . ILE A 1 87 ? -16.057 11.690 -19.637 1.00 74.62 87 ILE A CA 1
ATOM 684 C C . ILE A 1 87 ? -16.891 11.524 -18.366 1.00 74.62 87 ILE A C 1
ATOM 686 O O . ILE A 1 87 ? -16.420 10.853 -17.445 1.00 74.62 87 ILE A O 1
ATOM 690 N N . PRO A 1 88 ? -18.083 12.141 -18.264 1.00 78.75 88 PRO A N 1
ATOM 691 C CA . PRO A 1 88 ? -18.828 12.133 -17.019 1.00 78.75 88 PRO A CA 1
ATOM 692 C C . PRO A 1 88 ? -19.187 10.691 -16.667 1.00 78.75 88 PRO A C 1
ATOM 694 O O . PRO A 1 88 ? -19.958 10.035 -17.377 1.00 78.75 88 PRO A O 1
ATOM 697 N N . GLU A 1 89 ? -18.604 10.191 -15.578 1.00 82.38 89 GLU A N 1
ATOM 698 C CA . GLU A 1 89 ? -18.926 8.870 -15.057 1.00 82.38 89 GLU A CA 1
ATOM 699 C C . GLU A 1 89 ? -20.422 8.806 -14.722 1.00 82.38 89 GLU A C 1
ATOM 701 O O . GLU A 1 89 ? -21.000 9.719 -14.129 1.00 82.38 89 GLU A O 1
ATOM 706 N N . GLN A 1 90 ? -21.080 7.724 -15.132 1.00 86.62 90 GLN A N 1
ATOM 707 C CA . GLN A 1 90 ? -22.509 7.540 -14.892 1.00 86.62 90 GLN A CA 1
ATOM 708 C C . GLN A 1 90 ? -22.740 6.825 -13.560 1.00 86.62 90 GLN A C 1
ATOM 710 O O . GLN A 1 90 ? -21.987 5.928 -13.190 1.00 86.62 90 GLN A O 1
ATOM 715 N N . ASN A 1 91 ? -23.837 7.164 -12.876 1.00 84.44 91 ASN A N 1
ATOM 716 C CA . ASN A 1 91 ? -24.242 6.563 -11.595 1.00 84.44 91 ASN A CA 1
ATOM 717 C C . ASN A 1 91 ? -23.234 6.764 -10.448 1.00 84.44 91 ASN A C 1
ATOM 719 O O . ASN A 1 91 ? -23.122 5.917 -9.561 1.00 84.44 91 ASN A O 1
ATOM 723 N N . VAL A 1 92 ? -22.531 7.899 -10.444 1.00 86.88 92 VAL A N 1
ATOM 724 C CA . VAL A 1 92 ? -21.632 8.302 -9.356 1.00 86.88 92 VAL A CA 1
ATOM 725 C C . VAL A 1 92 ? -22.250 9.417 -8.514 1.00 86.88 92 VAL A C 1
ATOM 727 O O . VAL A 1 92 ? -23.001 10.256 -9.012 1.00 86.88 92 VAL A O 1
ATOM 730 N N . CYS A 1 93 ? -21.918 9.440 -7.224 1.00 83.06 93 CYS A N 1
ATOM 731 C CA . CYS A 1 93 ? -22.193 10.575 -6.349 1.00 83.06 93 CYS A CA 1
ATOM 732 C C . CYS A 1 93 ? -20.915 11.414 -6.241 1.00 83.06 93 CYS A C 1
ATOM 734 O O . CYS A 1 93 ? -19.947 10.984 -5.612 1.00 83.06 93 CYS A O 1
ATOM 736 N N . LEU A 1 94 ? -20.890 12.583 -6.885 1.00 84.06 94 LEU A N 1
ATOM 737 C CA . LEU A 1 94 ? -19.736 13.479 -6.828 1.00 84.06 94 LEU A CA 1
ATOM 738 C C . LEU A 1 94 ? -19.637 14.118 -5.438 1.00 84.06 94 LEU A C 1
ATOM 740 O O . LEU A 1 94 ? -20.484 14.920 -5.043 1.00 84.06 94 LEU A O 1
ATOM 744 N N . THR A 1 95 ? -18.586 13.760 -4.703 1.00 84.00 95 THR A N 1
ATOM 745 C CA . THR A 1 95 ? -18.264 14.350 -3.399 1.00 84.00 95 THR A CA 1
ATOM 746 C C . THR A 1 95 ? -17.846 15.808 -3.576 1.00 84.00 95 THR A C 1
ATOM 748 O O . THR A 1 95 ? -17.083 16.141 -4.484 1.00 84.00 95 THR A O 1
ATOM 751 N N . LYS A 1 96 ? -18.301 16.693 -2.686 1.00 85.81 96 LYS A N 1
ATOM 752 C CA . LYS A 1 96 ? -17.870 18.099 -2.703 1.00 85.81 96 LYS A CA 1
ATOM 753 C C . LYS A 1 96 ? -16.380 18.205 -2.316 1.00 85.81 96 LYS A C 1
ATOM 755 O O . LYS A 1 96 ? -15.960 17.530 -1.373 1.00 85.81 96 LYS A O 1
ATOM 760 N N . PRO A 1 97 ? -15.587 19.058 -2.989 1.00 82.25 97 PRO A N 1
ATOM 761 C CA . PRO A 1 97 ? -14.130 19.098 -2.819 1.00 82.25 97 PRO A CA 1
ATOM 762 C C . PRO A 1 97 ? -13.673 19.508 -1.408 1.00 82.25 97 PRO A C 1
ATOM 764 O O . PRO A 1 97 ? -12.655 19.010 -0.937 1.00 82.25 97 PRO A O 1
ATOM 767 N N . ASP A 1 98 ? -14.450 20.338 -0.707 1.00 91.00 98 ASP A N 1
ATOM 768 C CA . ASP A 1 98 ? -14.041 20.959 0.564 1.00 91.00 98 ASP A CA 1
ATOM 769 C C . ASP A 1 98 ? -14.566 20.243 1.824 1.00 91.00 98 ASP A C 1
ATOM 771 O O . ASP A 1 98 ? -14.539 20.800 2.921 1.00 91.00 98 ASP A O 1
ATOM 775 N N . LEU A 1 99 ? -15.074 19.012 1.697 1.00 91.75 99 LEU A N 1
ATOM 776 C CA . LEU A 1 99 ? -15.606 18.272 2.845 1.00 91.75 99 LEU A CA 1
ATOM 777 C C . LEU A 1 99 ? -14.502 17.760 3.769 1.00 91.75 99 LEU A C 1
ATOM 779 O O . LEU A 1 99 ? -13.506 17.169 3.336 1.00 91.75 99 LEU A O 1
ATOM 783 N N . SER A 1 100 ? -14.740 17.881 5.074 1.00 94.94 100 SER A N 1
ATOM 784 C CA . SER A 1 100 ? -13.891 17.257 6.084 1.00 94.94 100 SER A CA 1
ATOM 785 C C . SER A 1 100 ? -13.956 15.721 5.988 1.00 94.94 100 SER A C 1
ATOM 787 O O . SER A 1 100 ? -14.954 15.159 5.522 1.00 94.94 100 SER A O 1
ATOM 789 N N . PRO A 1 101 ? -12.924 14.984 6.448 1.00 94.81 101 PRO A N 1
ATOM 790 C CA . PRO A 1 101 ? -12.932 13.522 6.382 1.00 94.81 101 PRO A CA 1
ATOM 791 C C . PRO A 1 101 ? -14.185 12.854 6.988 1.00 94.81 101 PRO A C 1
ATOM 793 O O . PRO A 1 101 ? -14.698 11.927 6.361 1.00 94.81 101 PRO A O 1
ATOM 796 N N . PRO A 1 102 ? -14.741 13.302 8.136 1.00 92.31 102 PRO A N 1
ATOM 797 C CA . PRO A 1 102 ? -15.991 12.747 8.663 1.00 92.31 102 PRO A CA 1
ATOM 798 C C . PRO A 1 102 ? -17.209 12.962 7.752 1.00 92.31 102 PRO A C 1
ATOM 800 O O . PRO A 1 102 ? -18.015 12.048 7.592 1.00 92.31 102 PRO A O 1
ATOM 803 N N . GLU A 1 103 ? -17.339 14.133 7.125 1.00 93.06 103 GLU A N 1
ATOM 804 C CA . GLU A 1 103 ? -18.447 14.430 6.203 1.00 93.06 103 GLU A CA 1
ATOM 805 C C . GLU A 1 103 ? -18.364 13.564 4.943 1.00 93.06 103 GLU A C 1
ATOM 807 O O . GLU A 1 103 ? -19.366 13.005 4.500 1.00 93.06 103 GLU A O 1
ATOM 812 N N . ARG A 1 104 ? -17.149 13.354 4.423 1.00 93.12 104 ARG A N 1
ATOM 813 C CA . ARG A 1 104 ? -16.907 12.435 3.300 1.00 93.12 104 ARG A CA 1
ATOM 814 C C . ARG A 1 104 ? -17.272 10.994 3.644 1.00 93.12 104 ARG A C 1
ATOM 816 O O . ARG A 1 104 ? -17.831 10.285 2.813 1.00 93.12 104 ARG A O 1
ATOM 823 N N . VAL A 1 105 ? -16.980 10.552 4.870 1.00 92.31 105 VAL A N 1
ATOM 824 C CA . VAL A 1 105 ? -17.406 9.228 5.350 1.00 92.31 105 VAL A CA 1
ATOM 825 C C . VAL A 1 105 ? -18.930 9.139 5.398 1.00 92.31 105 VAL A C 1
ATOM 827 O O . VAL A 1 105 ? -19.481 8.117 5.000 1.00 92.31 105 VAL A O 1
ATOM 830 N N . GLN A 1 106 ? -19.621 10.196 5.826 1.00 89.75 106 GLN A N 1
ATOM 831 C CA . GLN A 1 106 ? -21.083 10.216 5.863 1.00 89.75 106 GLN A CA 1
ATOM 832 C C . GLN A 1 106 ? -21.704 10.098 4.460 1.00 89.75 106 GLN A C 1
ATOM 834 O O . GLN A 1 106 ? -22.646 9.322 4.285 1.00 89.75 106 GLN A O 1
ATOM 839 N N . GLU A 1 107 ? -21.164 10.804 3.461 1.00 91.12 107 GLU A N 1
ATOM 840 C CA . GLU A 1 107 ? -21.586 10.654 2.057 1.00 91.12 107 GLU A CA 1
ATOM 841 C C . GLU A 1 107 ? -21.268 9.256 1.509 1.00 91.12 107 GLU A C 1
ATOM 843 O O . GLU A 1 107 ? -22.092 8.640 0.837 1.00 91.12 107 GLU A O 1
ATOM 848 N N . ALA A 1 108 ? -20.106 8.693 1.845 1.00 91.00 108 ALA A N 1
ATOM 849 C CA . ALA A 1 108 ? -19.770 7.334 1.433 1.00 91.00 108 ALA A CA 1
ATOM 850 C C . ALA A 1 108 ? -20.744 6.304 2.027 1.00 91.00 108 ALA A C 1
ATOM 852 O O . ALA A 1 108 ? -21.173 5.385 1.333 1.00 91.00 108 ALA A O 1
ATOM 853 N N . VAL A 1 109 ? -21.137 6.463 3.296 1.00 89.88 109 VAL A N 1
ATOM 854 C CA . VAL A 1 109 ? -22.074 5.557 3.975 1.00 89.88 109 VAL A CA 1
ATOM 855 C C . VAL A 1 109 ? -23.461 5.574 3.329 1.00 89.88 109 VAL A C 1
ATOM 857 O O . VAL A 1 109 ? -24.082 4.513 3.266 1.00 89.88 109 VAL A O 1
ATOM 860 N N . SER A 1 110 ? -23.941 6.717 2.824 1.00 87.12 110 SER A N 1
ATOM 861 C CA . SER A 1 110 ? -25.235 6.783 2.124 1.00 87.12 110 SER A CA 1
ATOM 862 C C . SER A 1 110 ? -25.211 6.095 0.756 1.00 87.12 110 SER A C 1
ATOM 864 O O . SER A 1 110 ? -26.250 5.629 0.292 1.00 87.12 110 SER A O 1
ATOM 866 N N . CYS A 1 111 ? -24.032 5.979 0.141 1.00 88.88 111 CYS A N 1
ATOM 867 C CA . CYS A 1 111 ? -23.834 5.261 -1.117 1.00 88.88 111 CYS A CA 1
ATOM 868 C C . CYS A 1 111 ? -23.718 3.739 -0.926 1.00 88.88 111 CYS A C 1
ATOM 870 O O . CYS A 1 111 ? -23.813 2.982 -1.893 1.00 88.88 111 CYS A O 1
ATOM 872 N N . LEU A 1 112 ? -23.493 3.263 0.304 1.00 87.19 112 LEU A N 1
ATOM 873 C CA . LEU A 1 112 ? -23.420 1.833 0.588 1.00 87.19 112 LEU A CA 1
ATOM 874 C C . LEU A 1 112 ? -24.825 1.214 0.614 1.00 87.19 112 LEU A C 1
ATOM 876 O O . LEU A 1 112 ? -25.761 1.822 1.135 1.00 87.19 112 LEU A O 1
ATOM 880 N N . PRO A 1 113 ? -24.984 -0.042 0.158 1.00 83.56 113 PRO A N 1
ATOM 881 C CA . PRO A 1 113 ? -26.258 -0.737 0.277 1.00 83.56 113 PRO A CA 1
ATOM 882 C C . PRO A 1 113 ? -26.698 -0.811 1.748 1.00 83.56 113 PRO A C 1
ATOM 884 O O . PRO A 1 113 ? -25.872 -0.990 2.659 1.00 83.56 113 PRO A O 1
ATOM 887 N N . ALA A 1 114 ? -28.008 -0.691 1.999 1.00 71.94 114 ALA A N 1
ATOM 888 C CA . ALA A 1 114 ? -28.576 -0.932 3.323 1.00 71.94 114 ALA A CA 1
ATOM 889 C C . ALA A 1 114 ? -28.104 -2.308 3.824 1.00 71.94 114 ALA A C 1
ATOM 891 O O . ALA A 1 114 ? -28.002 -3.251 3.042 1.00 71.94 114 ALA A O 1
ATOM 892 N N . SER A 1 115 ? -27.708 -2.375 5.100 1.00 60.66 115 SER A N 1
ATOM 893 C CA . SER A 1 115 ? -26.950 -3.493 5.679 1.00 60.66 115 SER A CA 1
ATOM 894 C C . SER A 1 115 ? -27.479 -4.848 5.208 1.00 60.66 115 SER A C 1
ATOM 896 O O . SER A 1 115 ? -28.663 -5.135 5.360 1.00 60.66 115 SER A O 1
ATOM 898 N N . LEU A 1 116 ? -26.574 -5.692 4.707 1.00 52.38 116 LEU A N 1
ATOM 899 C CA . LEU A 1 116 ? -26.830 -7.061 4.243 1.00 52.38 116 LEU A CA 1
ATOM 900 C C . LEU A 1 116 ? -27.328 -8.018 5.352 1.00 52.38 116 LEU A C 1
ATOM 902 O O . LEU A 1 116 ? -27.260 -9.230 5.192 1.00 52.38 116 LEU A O 1
ATOM 906 N N . GLU A 1 117 ? -27.774 -7.508 6.500 1.00 52.47 117 GLU A N 1
ATOM 907 C CA . GLU A 1 117 ? -28.373 -8.305 7.572 1.00 52.47 117 GLU A CA 1
ATOM 908 C C . GLU A 1 117 ? -29.727 -8.882 7.159 1.00 52.47 117 GLU A C 1
ATOM 910 O O . GLU A 1 117 ? -30.043 -10.012 7.523 1.00 52.47 117 GLU A O 1
ATOM 915 N N . SER A 1 118 ? -30.499 -8.168 6.333 1.00 45.59 118 SER A N 1
ATOM 916 C CA . SER A 1 118 ? -31.804 -8.649 5.859 1.00 45.59 118 SER A CA 1
ATOM 917 C C . SER A 1 118 ? -31.703 -9.836 4.891 1.00 45.59 118 SER A C 1
ATOM 919 O O . SER A 1 118 ? -32.663 -10.587 4.748 1.00 45.59 118 SER A O 1
ATOM 921 N N . THR A 1 119 ? -30.545 -10.066 4.264 1.00 44.69 119 THR A N 1
ATOM 922 C CA . THR A 1 119 ? -30.332 -11.182 3.322 1.00 44.69 119 THR A CA 1
ATOM 923 C C . THR A 1 119 ? -29.886 -12.479 4.017 1.00 44.69 119 THR A C 1
ATOM 925 O O . THR A 1 119 ? -29.881 -13.545 3.400 1.00 44.69 119 THR A O 1
ATOM 928 N N . LEU A 1 120 ? -29.525 -12.421 5.306 1.00 48.00 120 LEU A N 1
ATOM 929 C CA . LEU A 1 120 ? -28.997 -13.568 6.064 1.00 48.00 120 LEU A CA 1
ATOM 930 C C . LEU A 1 120 ? -30.059 -14.340 6.853 1.00 48.00 120 LEU A C 1
ATOM 932 O O . LEU A 1 120 ? -29.756 -15.406 7.376 1.00 48.00 120 LEU A O 1
ATOM 936 N N . VAL A 1 121 ? -31.309 -13.868 6.891 1.00 46.94 121 VAL A N 1
ATOM 937 C CA . VAL A 1 121 ? -32.409 -14.501 7.652 1.00 46.94 121 VAL A CA 1
ATOM 938 C C . VAL A 1 121 ? -32.911 -15.813 7.004 1.00 46.94 121 VAL A C 1
ATOM 940 O O . VAL A 1 121 ? -33.891 -16.397 7.450 1.00 46.94 121 VAL A O 1
ATOM 943 N N . GLY A 1 122 ? -32.239 -16.339 5.974 1.00 48.19 122 GLY A N 1
ATOM 944 C CA . GLY A 1 122 ? -32.656 -17.594 5.335 1.00 48.19 122 GLY A CA 1
ATOM 945 C C . GLY A 1 122 ? -31.643 -18.277 4.417 1.00 48.19 122 GLY A C 1
ATOM 946 O O . GLY A 1 122 ? -32.028 -19.179 3.679 1.00 48.19 122 GLY A O 1
ATOM 947 N N . SER A 1 123 ? -30.371 -17.870 4.418 1.00 51.59 123 SER A N 1
ATOM 948 C CA . SER A 1 123 ? -29.342 -18.503 3.581 1.00 51.59 123 SER A CA 1
ATOM 949 C C . SER A 1 123 ? -28.508 -19.514 4.392 1.00 51.59 123 SER A C 1
ATOM 951 O O . SER A 1 123 ? -28.189 -19.242 5.552 1.00 51.59 123 SER A O 1
ATOM 953 N N . PRO A 1 124 ? -28.155 -20.688 3.819 1.00 56.34 124 PRO A N 1
ATOM 954 C CA . PRO A 1 124 ? -27.322 -21.697 4.488 1.00 56.34 124 PRO A CA 1
ATOM 955 C C . PRO A 1 124 ? -25.973 -21.088 4.901 1.00 56.34 124 PRO A C 1
ATOM 957 O O . PRO A 1 124 ? -25.577 -20.083 4.303 1.00 56.34 124 PRO A O 1
ATOM 960 N N . PRO A 1 125 ? -25.263 -21.650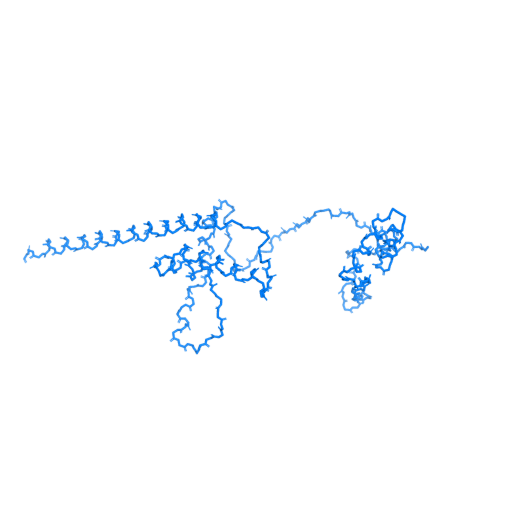 5.905 1.00 56.56 125 PRO A N 1
ATOM 961 C CA . PRO A 1 125 ? -24.075 -21.025 6.485 1.00 56.56 125 PRO A CA 1
ATOM 962 C C . PRO A 1 125 ? -23.065 -20.705 5.383 1.00 56.56 125 PRO A C 1
ATOM 964 O O . PRO A 1 125 ? -22.421 -21.590 4.822 1.00 56.56 125 PRO A O 1
ATOM 967 N N . SER A 1 126 ? -22.988 -19.423 5.020 1.00 65.12 126 SER A N 1
ATOM 968 C CA . SER A 1 126 ? -22.120 -18.977 3.940 1.00 65.12 126 SER A CA 1
ATOM 969 C C . SER A 1 126 ? -20.669 -19.173 4.363 1.00 65.12 126 SER A C 1
ATOM 971 O O . SER A 1 126 ? -20.356 -19.012 5.542 1.00 65.12 126 SER A O 1
ATOM 973 N N . SER A 1 127 ? -19.799 -19.436 3.388 1.00 67.00 127 SER A N 1
ATOM 974 C CA . SER A 1 127 ? -18.334 -19.344 3.467 1.00 67.00 127 SER A CA 1
ATOM 975 C C . SER A 1 127 ? -17.814 -18.345 4.518 1.00 67.00 127 SER A C 1
ATOM 977 O O . SER A 1 127 ? -18.433 -17.289 4.685 1.00 67.00 127 SER A O 1
ATOM 979 N N . PRO A 1 128 ? -16.656 -18.600 5.162 1.00 73.69 128 PRO A N 1
ATOM 980 C CA . PRO A 1 128 ? -16.119 -17.725 6.204 1.00 73.69 128 PRO A CA 1
ATOM 981 C C . PRO A 1 128 ? -16.052 -16.270 5.721 1.00 73.69 128 PRO A C 1
ATOM 983 O O . PRO A 1 128 ? -15.371 -15.951 4.745 1.00 73.69 128 PRO A O 1
ATOM 986 N N . LYS A 1 129 ? -16.794 -15.389 6.398 1.00 80.38 129 LYS A N 1
ATOM 987 C CA . LYS A 1 129 ? -16.850 -13.954 6.102 1.00 80.38 129 LYS A CA 1
ATOM 988 C C . LYS A 1 129 ? -15.815 -13.210 6.936 1.00 80.38 129 LYS A C 1
ATOM 990 O O . LYS A 1 129 ? -15.598 -13.529 8.102 1.00 80.38 129 LYS A O 1
ATOM 995 N N . ARG A 1 130 ? -15.182 -12.201 6.334 1.00 87.38 130 ARG A N 1
ATOM 996 C CA . ARG A 1 130 ? -14.325 -11.253 7.055 1.00 87.38 130 ARG A CA 1
ATOM 997 C C . ARG A 1 130 ? -15.194 -10.155 7.659 1.00 87.38 130 ARG A C 1
ATOM 999 O O . ARG A 1 130 ? -16.135 -9.702 7.015 1.00 87.38 130 ARG A O 1
ATOM 1006 N N . TRP A 1 131 ? -14.847 -9.722 8.865 1.00 89.94 131 TRP A N 1
ATOM 1007 C CA . TRP A 1 131 ? -15.493 -8.589 9.523 1.00 89.94 131 TRP A CA 1
ATOM 1008 C C . TRP A 1 131 ? -15.248 -7.287 8.754 1.00 89.94 131 TRP A C 1
ATOM 1010 O O . TRP A 1 131 ? -14.131 -7.034 8.297 1.00 89.94 131 TRP A O 1
ATOM 1020 N N . THR A 1 132 ? -16.283 -6.459 8.630 1.00 91.75 132 THR A N 1
ATOM 1021 C CA . THR A 1 132 ? -16.235 -5.151 7.963 1.00 91.75 132 THR A CA 1
ATOM 1022 C C . THR A 1 132 ? -16.171 -4.003 8.971 1.00 91.75 132 THR A C 1
ATOM 1024 O O . THR A 1 132 ? -16.491 -4.163 10.149 1.00 91.75 132 THR A O 1
ATOM 1027 N N . ILE A 1 133 ? -15.826 -2.798 8.503 1.00 93.25 133 ILE A N 1
ATOM 1028 C CA . ILE A 1 133 ? -15.847 -1.580 9.334 1.00 93.25 133 ILE A CA 1
ATOM 1029 C C . ILE A 1 133 ? -17.251 -1.329 9.919 1.00 93.25 133 ILE A C 1
ATOM 1031 O O . ILE A 1 133 ? -17.364 -0.903 11.067 1.00 93.25 133 ILE A O 1
ATOM 1035 N N . ARG A 1 134 ? -18.327 -1.636 9.173 1.00 90.31 134 ARG A N 1
ATOM 1036 C CA . ARG A 1 134 ? -19.714 -1.482 9.651 1.00 90.31 134 ARG A CA 1
ATOM 1037 C C . ARG A 1 134 ? -20.045 -2.433 10.795 1.00 90.31 134 ARG A C 1
ATOM 1039 O O . ARG A 1 134 ? -20.770 -2.024 11.698 1.00 90.31 134 ARG A O 1
ATOM 1046 N N . ASP A 1 135 ? -19.507 -3.650 10.772 1.00 91.38 135 ASP A N 1
ATOM 1047 C CA . ASP A 1 135 ? -19.717 -4.630 11.842 1.00 91.38 135 ASP A CA 1
ATOM 1048 C C . ASP A 1 135 ? -19.051 -4.157 13.137 1.00 91.38 135 ASP A C 1
ATOM 1050 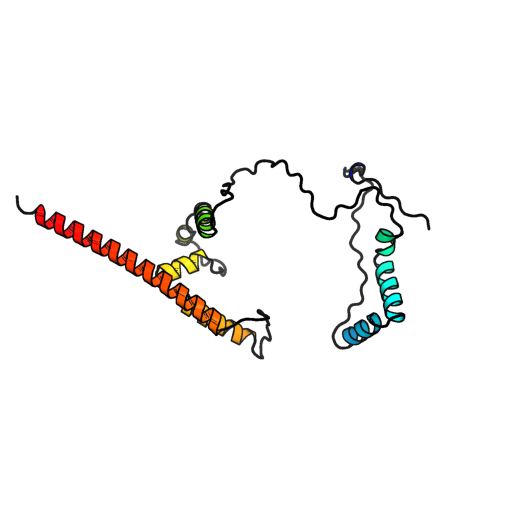O O . ASP A 1 135 ? -19.693 -4.130 14.184 1.00 91.38 135 ASP A O 1
ATOM 1054 N N . PHE A 1 136 ? -17.804 -3.675 13.058 1.00 94.25 136 PHE A N 1
ATOM 1055 C CA . PHE A 1 136 ? -17.123 -3.077 14.210 1.00 94.25 136 PHE A CA 1
ATOM 1056 C C . PHE A 1 136 ? -17.849 -1.835 14.726 1.00 94.25 136 PHE A C 1
ATOM 1058 O O . PHE A 1 136 ? -18.085 -1.729 15.925 1.00 94.25 136 PHE A O 1
ATOM 1065 N N . ASN A 1 137 ? -18.250 -0.919 13.838 1.00 92.88 137 ASN A N 1
ATOM 1066 C CA . ASN A 1 137 ? -19.001 0.274 14.226 1.00 92.88 137 ASN A CA 1
ATOM 1067 C C . ASN A 1 137 ? -20.295 -0.095 14.968 1.00 92.88 137 ASN A C 1
ATOM 1069 O O . ASN A 1 137 ? -20.560 0.428 16.044 1.00 92.88 137 ASN A O 1
ATOM 1073 N N . ARG A 1 138 ? -21.065 -1.055 14.443 1.00 91.44 138 ARG A N 1
ATOM 1074 C CA . ARG A 1 138 ? -22.286 -1.563 15.084 1.00 91.44 138 ARG A CA 1
ATOM 1075 C C . ARG A 1 138 ? -22.007 -2.189 16.449 1.00 91.44 138 ARG A C 1
ATOM 1077 O O . ARG A 1 138 ? -22.728 -1.906 17.404 1.00 91.44 138 ARG A O 1
ATOM 1084 N N . ALA A 1 139 ? -20.981 -3.027 16.551 1.00 93.75 139 ALA A N 1
ATOM 1085 C CA . ALA A 1 139 ? -20.631 -3.702 17.796 1.00 93.75 139 ALA A CA 1
ATOM 1086 C C . ALA A 1 139 ? -20.142 -2.706 18.869 1.00 93.75 139 ALA A C 1
ATOM 1088 O O . ALA A 1 139 ? -20.466 -2.858 20.045 1.00 93.75 139 ALA A O 1
ATOM 1089 N N . TYR A 1 140 ? -19.440 -1.639 18.468 1.00 95.62 140 TYR A N 1
ATOM 1090 C CA . TYR A 1 140 ? -19.049 -0.544 19.363 1.00 95.62 140 TYR A CA 1
ATOM 1091 C C . TYR A 1 140 ? -20.242 0.312 19.798 1.00 95.62 140 TYR A C 1
ATOM 1093 O O . TYR A 1 140 ? -20.382 0.603 20.984 1.00 95.62 140 TYR A O 1
ATOM 1101 N N . SER A 1 141 ? -21.119 0.693 18.863 1.00 92.81 141 SER A N 1
ATOM 1102 C CA . SER A 1 141 ? -22.317 1.496 19.148 1.00 92.81 141 SER A CA 1
ATOM 1103 C C . SER A 1 141 ? -23.341 0.761 20.013 1.00 92.81 141 SER A C 1
ATOM 1105 O O . SER A 1 141 ? -24.003 1.385 20.834 1.00 92.81 141 SER A O 1
ATOM 1107 N N . SER A 1 142 ? -23.479 -0.556 19.847 1.00 91.06 142 SER A N 1
ATOM 1108 C CA . SER A 1 142 ? -24.364 -1.387 20.679 1.00 91.06 142 SER A CA 1
ATOM 1109 C C . SER A 1 142 ? -23.767 -1.730 22.047 1.00 91.06 142 SER A C 1
ATOM 1111 O O . SER A 1 142 ? -24.485 -2.210 22.921 1.00 91.06 142 SER A O 1
ATOM 1113 N N . GLY A 1 143 ? -22.467 -1.493 22.243 1.00 91.81 143 GLY A N 1
ATOM 1114 C CA . GLY A 1 143 ? -21.749 -1.866 23.458 1.00 91.81 143 GLY A CA 1
ATOM 1115 C C . GLY A 1 143 ? -21.447 -3.364 23.584 1.00 91.81 143 GLY A C 1
ATOM 1116 O O . GLY A 1 143 ? -20.972 -3.781 24.637 1.00 91.81 143 GLY A O 1
ATOM 1117 N N . GLU A 1 144 ? -21.685 -4.168 22.539 1.00 93.94 144 GLU A N 1
ATOM 1118 C CA . GLU A 1 144 ? -21.341 -5.599 22.507 1.00 93.94 144 GLU A CA 1
ATOM 1119 C C . GLU A 1 144 ? -19.832 -5.818 22.697 1.00 93.94 144 GLU A C 1
ATOM 1121 O O . GLU A 1 144 ? -19.393 -6.734 23.397 1.00 93.94 144 GLU A O 1
ATOM 1126 N N . VAL A 1 145 ? -19.024 -4.942 22.099 1.00 95.81 145 VAL A N 1
ATOM 1127 C CA . VAL A 1 145 ? -17.569 -4.932 22.240 1.00 95.81 145 VAL A CA 1
ATOM 1128 C C . VAL A 1 145 ? -17.071 -3.493 22.308 1.00 95.81 145 VAL A C 1
ATOM 1130 O O . VAL A 1 145 ? -17.707 -2.570 21.812 1.00 95.81 145 VAL A O 1
ATOM 1133 N N . THR A 1 146 ? -15.910 -3.280 22.913 1.00 97.19 146 THR A N 1
ATOM 1134 C CA . THR A 1 146 ? -15.254 -1.970 22.985 1.00 97.19 146 THR A CA 1
ATOM 1135 C C . THR A 1 146 ? -13.987 -1.934 22.130 1.00 97.19 146 THR A C 1
ATOM 1137 O O . THR A 1 146 ? -13.313 -2.964 21.985 1.00 97.19 146 THR A O 1
ATOM 1140 N N . PRO A 1 147 ? -13.587 -0.755 21.619 1.00 98.25 147 PRO A N 1
ATOM 1141 C CA . PRO A 1 147 ? -12.296 -0.589 20.958 1.00 98.25 147 PRO A CA 1
ATOM 1142 C C . PRO A 1 147 ? -11.110 -1.115 21.787 1.00 98.25 147 PRO A C 1
ATOM 1144 O O . PRO A 1 147 ? -10.216 -1.742 21.226 1.00 98.25 147 PRO A O 1
ATOM 1147 N N . VAL A 1 148 ? -11.118 -0.954 23.121 1.00 98.31 148 VAL A N 1
ATOM 1148 C CA . VAL A 1 148 ? -10.070 -1.506 24.010 1.00 98.31 148 VAL A CA 1
ATOM 1149 C C . VAL A 1 148 ? -10.020 -3.034 23.968 1.00 98.31 148 VAL A C 1
ATOM 1151 O O . VAL A 1 148 ? -8.934 -3.612 23.920 1.00 98.31 148 VAL A O 1
ATOM 1154 N N . GLN A 1 149 ? -11.170 -3.717 23.975 1.00 98.12 149 GLN A N 1
ATOM 1155 C CA . GLN A 1 149 ? -11.204 -5.181 23.874 1.00 98.12 149 GLN A CA 1
ATOM 1156 C C . GLN A 1 149 ? -10.648 -5.663 22.531 1.00 98.12 149 GLN A C 1
ATOM 1158 O O . GLN A 1 149 ? -9.889 -6.634 22.499 1.00 98.12 149 GLN A O 1
ATOM 1163 N N . VAL A 1 150 ? -10.978 -4.970 21.437 1.00 98.25 150 VAL A N 1
ATOM 1164 C CA . VAL A 1 150 ? -10.439 -5.278 20.105 1.00 98.25 150 VAL A CA 1
ATOM 1165 C C . VAL A 1 150 ? -8.932 -5.030 20.055 1.00 98.25 150 VAL A C 1
ATOM 1167 O O . VAL A 1 150 ? -8.197 -5.915 19.625 1.00 98.25 150 VAL A O 1
ATOM 1170 N N . ALA A 1 151 ? -8.453 -3.896 20.570 1.00 98.31 151 ALA A N 1
ATOM 1171 C CA . ALA A 1 151 ? -7.030 -3.563 20.612 1.00 98.31 151 ALA A CA 1
ATOM 1172 C C . ALA A 1 151 ? -6.209 -4.581 21.423 1.00 98.31 151 ALA A C 1
ATOM 1174 O O . ALA A 1 151 ? -5.161 -5.038 20.969 1.00 98.31 151 ALA A O 1
ATOM 1175 N N . LYS A 1 152 ? -6.708 -5.012 22.589 1.00 98.31 152 LYS A N 1
ATOM 1176 C CA . LYS A 1 152 ? -6.054 -6.052 23.403 1.00 98.31 152 LYS A CA 1
ATOM 1177 C C . LYS A 1 152 ? -5.966 -7.390 22.669 1.00 98.31 152 LYS A C 1
ATOM 1179 O O . LYS A 1 152 ? -4.911 -8.020 22.679 1.00 98.31 152 LYS A O 1
ATOM 1184 N N . ARG A 1 153 ? -7.052 -7.817 22.013 1.00 97.75 153 ARG A N 1
ATOM 1185 C CA . ARG A 1 153 ? -7.064 -9.050 21.204 1.00 97.75 153 ARG A CA 1
ATOM 1186 C C . ARG A 1 153 ? -6.114 -8.954 20.013 1.00 97.75 153 ARG A C 1
ATOM 1188 O O . ARG A 1 153 ? -5.387 -9.903 19.744 1.00 97.75 153 ARG A O 1
ATOM 1195 N N . PHE A 1 154 ? -6.086 -7.806 19.343 1.00 96.94 154 PHE A N 1
ATOM 1196 C CA . PHE A 1 154 ? -5.156 -7.531 18.254 1.00 96.94 154 PHE A CA 1
ATOM 1197 C C . PHE A 1 154 ? -3.696 -7.653 18.711 1.00 96.94 154 PHE A C 1
ATOM 1199 O O . PHE A 1 154 ? -2.937 -8.401 18.105 1.00 96.94 154 PHE A O 1
ATOM 1206 N N . LEU A 1 155 ? -3.311 -7.001 19.813 1.00 96.75 155 LEU A N 1
ATOM 1207 C CA . LEU A 1 155 ? -1.944 -7.078 20.342 1.00 96.75 155 LEU A CA 1
ATOM 1208 C C . LEU A 1 155 ? -1.556 -8.501 20.764 1.00 96.75 155 LEU A C 1
ATOM 1210 O O . LEU A 1 155 ? -0.422 -8.921 20.535 1.00 96.75 155 LEU A O 1
ATOM 1214 N N . ALA A 1 156 ? -2.492 -9.261 21.340 1.00 95.75 156 ALA A N 1
ATOM 1215 C CA . ALA A 1 156 ? -2.269 -10.668 21.659 1.00 95.75 156 ALA A CA 1
ATOM 1216 C C . ALA A 1 156 ? -1.977 -11.495 20.394 1.00 95.75 156 ALA A C 1
ATOM 1218 O O . ALA A 1 156 ? -0.998 -12.237 20.371 1.00 95.75 156 ALA A O 1
ATOM 1219 N N . ALA A 1 157 ? -2.760 -11.299 19.328 1.00 94.62 157 ALA A N 1
ATOM 1220 C CA . ALA A 1 157 ? -2.552 -11.974 18.049 1.00 94.62 157 ALA A CA 1
ATOM 1221 C C . ALA A 1 157 ? -1.229 -11.567 17.377 1.00 94.62 157 ALA A C 1
ATOM 1223 O O . ALA A 1 157 ? -0.523 -12.417 16.843 1.00 94.62 157 ALA A O 1
ATOM 1224 N N . VAL A 1 158 ? -0.847 -10.285 17.436 1.00 94.25 158 VAL A N 1
ATOM 1225 C CA . VAL A 1 158 ? 0.462 -9.823 16.937 1.00 94.25 158 VAL A CA 1
ATOM 1226 C C . VAL A 1 158 ? 1.595 -10.528 17.681 1.00 94.25 158 VAL A C 1
ATOM 1228 O O . VAL A 1 158 ? 2.500 -11.068 17.048 1.00 94.25 158 VAL A O 1
ATOM 1231 N N . LYS A 1 159 ? 1.522 -10.591 19.016 1.00 91.88 159 LYS A N 1
ATOM 1232 C CA . LYS A 1 159 ? 2.527 -11.268 19.845 1.00 91.88 159 LYS A CA 1
ATOM 1233 C C . LYS A 1 159 ? 2.628 -12.765 19.539 1.00 91.88 159 LYS A C 1
ATOM 1235 O O . LYS A 1 159 ? 3.734 -13.296 19.498 1.00 91.88 159 LYS A O 1
ATOM 1240 N N . GLU A 1 160 ? 1.498 -13.434 19.328 1.00 92.62 160 GLU A N 1
ATOM 1241 C CA . GLU A 1 160 ? 1.452 -14.851 18.954 1.00 92.62 160 GLU A CA 1
ATOM 1242 C C . GLU A 1 160 ? 2.112 -15.093 17.587 1.00 92.62 160 GLU A C 1
ATOM 1244 O O . GLU A 1 160 ? 2.997 -15.941 17.463 1.00 92.62 160 GLU A O 1
ATOM 1249 N N . CYS A 1 161 ? 1.759 -14.287 16.583 1.00 92.19 161 CYS A N 1
ATOM 1250 C CA . CYS A 1 161 ? 2.305 -14.376 15.227 1.00 92.19 161 CYS A CA 1
ATOM 1251 C C . CYS A 1 161 ? 3.808 -14.082 15.146 1.00 92.19 161 CYS A C 1
ATOM 1253 O O . CYS A 1 161 ? 4.514 -14.665 14.322 1.00 92.19 161 CYS A O 1
ATOM 1255 N N . SER A 1 162 ? 4.315 -13.196 16.001 1.00 89.12 162 SER A N 1
ATOM 1256 C CA . SER A 1 162 ? 5.746 -12.888 16.080 1.00 89.12 162 SER A CA 1
ATOM 1257 C C . SER A 1 162 ? 6.535 -13.865 16.961 1.00 89.12 162 SER A C 1
ATOM 1259 O O . SER A 1 162 ? 7.752 -13.736 17.072 1.00 89.12 162 SER A O 1
ATOM 1261 N N . GLY A 1 163 ? 5.872 -14.840 17.591 1.00 85.94 163 GLY A N 1
ATOM 1262 C CA . GLY A 1 163 ? 6.520 -15.844 18.426 1.00 85.94 163 GLY A CA 1
ATOM 1263 C C . GLY A 1 163 ? 7.336 -16.884 17.635 1.00 85.94 163 GLY A C 1
ATOM 1264 O O . GLY A 1 163 ? 7.207 -16.985 16.409 1.00 85.94 163 GLY A O 1
ATOM 1265 N N . PRO A 1 164 ? 8.119 -17.730 18.337 1.00 79.88 164 PRO A N 1
ATOM 1266 C CA . PRO A 1 164 ? 9.100 -18.651 17.741 1.00 79.88 164 PRO A CA 1
ATOM 1267 C C . PRO A 1 164 ? 8.538 -19.697 16.764 1.00 79.88 164 PRO A C 1
ATOM 1269 O O . PRO A 1 164 ? 9.312 -20.355 16.072 1.00 79.88 164 PRO A O 1
ATOM 1272 N N . GLY A 1 165 ? 7.214 -19.884 16.713 1.00 84.31 165 GLY A N 1
ATOM 1273 C CA . GLY A 1 165 ? 6.564 -20.850 15.823 1.00 84.31 165 GLY A CA 1
ATOM 1274 C C . GLY A 1 165 ? 6.229 -20.306 14.433 1.00 84.31 165 GLY A C 1
ATOM 1275 O O . GLY A 1 165 ? 6.237 -21.062 13.468 1.00 84.31 165 GLY A O 1
ATOM 1276 N N . LEU A 1 166 ? 5.945 -19.006 14.323 1.00 88.12 166 LEU A N 1
ATOM 1277 C CA . LEU A 1 166 ? 5.454 -18.388 13.088 1.00 88.12 166 LEU A CA 1
ATOM 1278 C C . LEU A 1 166 ? 6.451 -17.377 12.514 1.00 88.12 166 LEU A C 1
ATOM 1280 O O . LEU A 1 166 ? 6.549 -17.262 11.294 1.00 88.12 166 LEU A O 1
ATOM 1284 N N . ASN A 1 167 ? 7.214 -16.686 13.374 1.00 87.00 167 ASN A N 1
ATOM 1285 C CA . ASN A 1 167 ? 8.215 -15.681 12.994 1.00 87.00 167 ASN A CA 1
ATOM 1286 C C . ASN A 1 167 ? 7.685 -14.659 11.968 1.00 87.00 167 ASN A C 1
ATOM 1288 O O . ASN A 1 167 ? 8.416 -14.201 11.088 1.00 87.00 167 ASN A O 1
ATOM 1292 N N . MET A 1 168 ? 6.397 -14.309 12.065 1.00 90.12 168 MET A N 1
ATOM 1293 C CA . MET A 1 168 ? 5.769 -13.340 11.177 1.00 90.12 168 MET A CA 1
ATOM 1294 C C . MET A 1 168 ? 5.989 -11.926 11.713 1.00 90.12 168 MET A C 1
ATOM 1296 O O . MET A 1 168 ? 5.642 -11.603 12.852 1.00 90.12 168 MET A O 1
ATOM 1300 N N . ALA A 1 169 ? 6.532 -11.061 10.862 1.00 86.81 169 ALA A N 1
ATOM 1301 C CA . ALA A 1 169 ? 6.758 -9.649 11.145 1.00 86.81 169 ALA A CA 1
ATOM 1302 C C . ALA A 1 169 ? 5.720 -8.784 10.410 1.00 86.81 169 ALA A C 1
ATOM 1304 O O . ALA A 1 169 ? 6.061 -8.033 9.500 1.00 86.81 169 ALA A O 1
ATOM 1305 N N . PHE A 1 170 ? 4.437 -8.913 10.778 1.00 91.62 170 PHE A N 1
ATOM 1306 C CA . PHE A 1 170 ? 3.355 -8.125 10.159 1.00 91.62 170 PHE A CA 1
ATOM 1307 C C . PHE A 1 170 ? 3.564 -6.610 10.297 1.00 91.62 170 PHE A C 1
ATOM 1309 O O . PHE A 1 170 ? 3.160 -5.852 9.420 1.00 91.62 170 PHE A O 1
ATOM 1316 N N . PHE A 1 171 ? 4.209 -6.180 11.385 1.00 92.81 171 PHE A N 1
ATOM 1317 C CA . PHE A 1 171 ? 4.543 -4.788 11.659 1.00 92.81 171 PHE A CA 1
ATOM 1318 C C . PHE A 1 171 ? 6.040 -4.668 11.942 1.00 92.81 171 PHE A C 1
ATOM 1320 O O . PHE A 1 171 ? 6.569 -5.397 12.779 1.00 92.81 171 PHE A O 1
ATOM 1327 N N . ILE A 1 172 ? 6.713 -3.726 11.274 1.00 92.75 172 ILE A N 1
ATOM 1328 C CA . ILE A 1 172 ? 8.129 -3.407 11.533 1.00 92.75 172 ILE A CA 1
ATOM 1329 C C . ILE A 1 172 ? 8.315 -2.461 12.731 1.00 92.75 172 ILE A C 1
ATOM 1331 O O . ILE A 1 172 ? 9.415 -2.348 13.259 1.00 92.75 172 ILE A O 1
ATOM 1335 N N . SER A 1 173 ? 7.250 -1.766 13.145 1.00 93.50 173 SER A N 1
ATOM 1336 C CA . SER A 1 173 ? 7.234 -0.848 14.287 1.00 93.50 173 SER A CA 1
ATOM 1337 C C . SER A 1 173 ? 5.804 -0.668 14.799 1.00 93.50 173 SER A C 1
ATOM 1339 O O . SER A 1 173 ? 4.885 -0.481 13.999 1.00 93.50 173 SER A O 1
ATOM 1341 N N . TYR A 1 174 ? 5.613 -0.744 16.119 1.00 94.81 174 TYR A N 1
ATOM 1342 C CA . TYR A 1 174 ? 4.358 -0.431 16.807 1.00 94.81 174 TYR A CA 1
ATOM 1343 C C . TYR A 1 174 ? 4.613 -0.151 18.297 1.00 94.81 174 TYR A C 1
ATOM 1345 O O . TYR A 1 174 ? 5.571 -0.671 18.866 1.00 94.81 174 TYR A O 1
ATOM 1353 N N . SER A 1 175 ? 3.743 0.640 18.937 1.00 97.31 175 SER A N 1
ATOM 1354 C CA . SER A 1 175 ? 3.727 0.828 20.397 1.00 97.31 175 SER A CA 1
ATOM 1355 C C . SER A 1 175 ? 2.432 0.249 20.974 1.00 97.31 175 SER A C 1
ATOM 1357 O O . SER A 1 175 ? 1.352 0.773 20.681 1.00 97.31 175 SER A O 1
ATOM 1359 N N . PRO A 1 176 ? 2.507 -0.827 21.781 1.00 97.00 176 PRO A N 1
ATOM 1360 C CA . PRO A 1 176 ? 1.353 -1.355 22.505 1.00 97.00 176 PRO A CA 1
ATOM 1361 C C . PRO A 1 176 ? 0.650 -0.291 23.353 1.00 97.00 176 PRO A C 1
ATOM 1363 O O . PRO A 1 176 ? -0.577 -0.244 23.392 1.00 97.00 176 PRO A O 1
ATOM 1366 N N . GLU A 1 177 ? 1.422 0.575 24.003 1.00 97.75 177 GLU A N 1
ATOM 1367 C CA . GLU A 1 177 ? 0.935 1.612 24.910 1.00 97.75 177 GLU A CA 1
ATOM 1368 C C . GLU A 1 177 ? 0.119 2.655 24.148 1.00 97.75 177 GLU A C 1
ATOM 1370 O O . GLU A 1 177 ? -0.993 2.985 24.558 1.00 97.75 177 GLU A O 1
ATOM 1375 N N . ASP A 1 178 ? 0.628 3.125 23.007 1.00 98.25 178 ASP A N 1
ATOM 1376 C CA . ASP A 1 178 ? -0.079 4.104 22.185 1.00 98.25 178 ASP A CA 1
ATOM 1377 C C . ASP A 1 178 ? -1.357 3.522 21.563 1.00 98.25 178 ASP A C 1
ATOM 1379 O O . ASP A 1 178 ? -2.406 4.166 21.576 1.00 98.25 178 ASP A O 1
ATOM 1383 N N . ILE A 1 179 ? -1.309 2.267 21.102 1.00 98.25 179 ILE A N 1
ATOM 1384 C CA . ILE A 1 179 ? -2.485 1.557 20.577 1.00 98.25 179 ILE A CA 1
ATOM 1385 C C . ILE A 1 179 ? -3.580 1.457 21.644 1.00 98.25 179 ILE A C 1
ATOM 1387 O O . ILE A 1 179 ? -4.750 1.729 21.363 1.00 98.25 179 ILE A O 1
ATOM 1391 N N . ILE A 1 180 ? -3.216 1.079 22.873 1.00 98.50 180 ILE A N 1
ATOM 1392 C CA . ILE A 1 180 ? -4.172 0.990 23.980 1.00 98.50 180 ILE A CA 1
ATOM 1393 C C . ILE A 1 180 ? -4.708 2.374 24.348 1.00 98.50 180 ILE A C 1
ATOM 1395 O O . ILE A 1 180 ? -5.925 2.521 24.448 1.00 98.50 180 ILE A O 1
ATOM 1399 N N . ARG A 1 181 ? -3.851 3.396 24.457 1.00 98.50 181 ARG A N 1
ATOM 1400 C CA . ARG A 1 181 ? -4.262 4.779 24.749 1.00 98.50 181 ARG A CA 1
ATOM 1401 C C . ARG A 1 181 ? -5.298 5.290 23.742 1.00 98.50 181 ARG A C 1
ATOM 1403 O O . ARG A 1 181 ? -6.357 5.781 24.131 1.00 98.50 181 ARG A O 1
ATOM 1410 N N . GLN A 1 182 ? -5.044 5.123 22.442 1.00 98.50 182 GLN A N 1
ATOM 1411 C CA . GLN A 1 182 ? -5.993 5.519 21.393 1.00 98.50 182 GLN A CA 1
ATOM 1412 C C . GLN A 1 182 ? -7.316 4.736 21.482 1.00 98.50 182 GLN A C 1
ATOM 1414 O O . GLN A 1 182 ? -8.401 5.290 21.264 1.00 98.50 182 GLN A O 1
ATOM 1419 N N . ALA A 1 183 ? -7.252 3.446 21.823 1.00 98.38 183 ALA A N 1
ATOM 1420 C CA . ALA A 1 183 ? -8.432 2.606 21.991 1.00 98.38 183 ALA A CA 1
ATOM 1421 C C . ALA A 1 183 ? -9.268 3.006 23.220 1.00 98.38 183 ALA A C 1
ATOM 1423 O O . ALA A 1 183 ? -10.502 2.979 23.155 1.00 98.38 183 ALA A O 1
ATOM 1424 N N . GLU A 1 184 ? -8.628 3.408 24.318 1.00 98.38 184 GLU A N 1
ATOM 1425 C CA . GLU A 1 184 ? -9.288 3.938 25.516 1.00 98.38 184 GLU A CA 1
ATOM 1426 C C . GLU A 1 184 ? -10.029 5.236 25.199 1.00 98.38 184 GLU A C 1
ATOM 1428 O O . GLU A 1 184 ? -11.233 5.334 25.446 1.00 98.38 184 GLU A O 1
ATOM 1433 N N . GLU A 1 185 ? -9.363 6.189 24.541 1.00 98.19 185 GLU A N 1
ATOM 1434 C CA . GLU A 1 185 ? -9.987 7.439 24.093 1.00 98.19 185 GLU A CA 1
ATOM 1435 C C . GLU A 1 185 ? -11.183 7.185 23.164 1.00 98.19 185 GLU A C 1
ATOM 1437 O O . GLU A 1 185 ? -12.221 7.842 23.278 1.00 98.19 185 GLU A O 1
ATOM 1442 N N . SER A 1 186 ? -11.075 6.204 22.263 1.00 97.50 186 SER A N 1
ATOM 1443 C CA . SER A 1 186 ? -12.179 5.790 21.391 1.00 97.50 186 SER A CA 1
ATOM 1444 C C . SER A 1 186 ? -13.339 5.176 22.172 1.00 97.50 186 SER A C 1
ATOM 1446 O O . SER A 1 186 ? -14.495 5.541 21.961 1.00 97.50 186 SER A O 1
ATOM 1448 N N . THR A 1 187 ? -13.042 4.302 23.133 1.00 97.62 187 THR A N 1
ATOM 1449 C CA . THR A 1 187 ? -14.052 3.667 23.992 1.00 97.62 187 THR A CA 1
ATOM 1450 C C . THR A 1 187 ? -14.841 4.711 24.779 1.00 97.62 187 THR A C 1
ATOM 1452 O O . THR A 1 187 ? -16.070 4.650 24.817 1.00 97.62 187 THR A O 1
ATOM 1455 N N . LEU A 1 188 ? -14.160 5.727 25.320 1.00 96.75 188 LEU A N 1
ATOM 1456 C CA . LEU A 1 188 ? -14.809 6.844 26.009 1.00 96.75 188 LEU A CA 1
ATOM 1457 C C . LEU A 1 188 ? -15.764 7.620 25.090 1.00 96.75 188 LEU A C 1
ATOM 1459 O O . LEU A 1 188 ? -16.838 8.029 25.536 1.00 96.75 188 LEU A O 1
ATOM 1463 N N . ARG A 1 189 ? -15.421 7.813 23.807 1.00 95.50 189 ARG A N 1
ATOM 1464 C CA . ARG A 1 189 ? -16.315 8.476 22.839 1.00 95.50 189 ARG A CA 1
ATOM 1465 C C . ARG A 1 189 ? -17.603 7.679 22.617 1.00 95.50 189 ARG A C 1
ATOM 1467 O O . ARG A 1 189 ? -18.681 8.259 22.729 1.00 95.50 189 ARG A O 1
ATOM 1474 N N . TYR A 1 190 ? -17.513 6.368 22.389 1.00 93.25 190 TYR A N 1
ATOM 1475 C CA . TYR A 1 190 ? -18.698 5.513 22.203 1.00 93.25 190 TYR A CA 1
ATOM 1476 C C . TYR A 1 190 ? -19.589 5.458 23.451 1.00 93.25 190 TYR A C 1
ATOM 1478 O O . TYR A 1 190 ? -20.814 5.546 23.349 1.00 93.25 190 TYR A O 1
ATOM 1486 N N . GLN A 1 191 ? -18.990 5.393 24.643 1.00 91.00 191 GLN A N 1
ATOM 1487 C CA . GLN A 1 191 ? -19.742 5.404 25.900 1.00 91.00 191 GLN A CA 1
ATOM 1488 C C . GLN A 1 191 ? -20.522 6.711 26.095 1.00 91.00 191 GLN A C 1
ATOM 1490 O O . GLN A 1 191 ? -21.694 6.677 26.466 1.00 91.00 191 GLN A O 1
ATOM 1495 N N . ARG A 1 192 ? -19.911 7.868 25.800 1.00 88.25 192 ARG A N 1
ATOM 1496 C CA . ARG A 1 192 ? -20.583 9.176 25.904 1.00 88.25 192 ARG A CA 1
ATOM 1497 C C . ARG A 1 192 ? -21.790 9.283 24.970 1.00 88.25 192 ARG A C 1
ATOM 1499 O O . ARG A 1 192 ? -22.839 9.755 25.406 1.00 88.25 192 ARG A O 1
ATOM 1506 N N . VAL A 1 193 ? -21.661 8.815 23.725 1.00 78.56 193 VAL A N 1
ATOM 1507 C CA . VAL A 1 193 ? -22.763 8.806 22.746 1.00 78.56 193 VAL A CA 1
ATOM 1508 C C . VAL A 1 193 ? -23.910 7.923 23.240 1.00 78.56 193 VAL A C 1
ATOM 1510 O O . VAL A 1 193 ? -25.033 8.406 23.371 1.00 78.56 193 VAL A O 1
ATOM 1513 N N . THR A 1 194 ? -23.614 6.688 23.648 1.00 71.81 194 THR A N 1
ATOM 1514 C CA . THR A 1 194 ? -24.616 5.732 24.157 1.00 71.81 194 THR A CA 1
ATOM 1515 C C . THR A 1 194 ? -25.393 6.296 25.355 1.00 71.81 194 THR A C 1
ATOM 1517 O O . THR A 1 194 ? -26.621 6.214 25.414 1.00 71.81 194 THR A O 1
ATOM 1520 N N . VAL A 1 195 ? -24.695 6.929 26.307 1.00 66.12 195 VAL A N 1
ATOM 1521 C CA . VAL A 1 195 ? -25.318 7.557 27.485 1.00 66.12 195 VAL A CA 1
ATOM 1522 C C . VAL A 1 195 ? -26.195 8.752 27.092 1.00 66.12 195 VAL A C 1
ATOM 1524 O O . VAL A 1 195 ? -27.279 8.929 27.652 1.00 66.12 195 VAL A O 1
ATOM 1527 N N . SER A 1 196 ? -25.762 9.568 26.126 1.00 64.81 196 SER A N 1
ATOM 1528 C CA . SER A 1 196 ? -26.544 10.713 25.644 1.00 64.81 196 SER A CA 1
ATOM 1529 C C . SER A 1 196 ? -27.836 10.285 24.933 1.00 64.81 1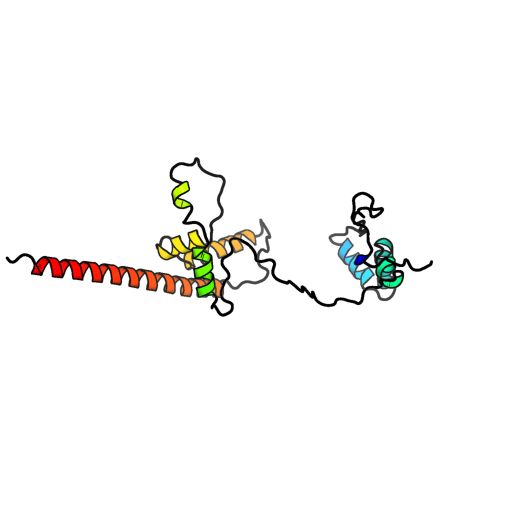96 SER A C 1
ATOM 1531 O O . SER A 1 196 ? -28.895 10.859 25.191 1.00 64.81 196 SER A O 1
ATOM 1533 N N . GLU A 1 197 ? -27.787 9.213 24.136 1.00 66.94 197 GLU A N 1
ATOM 1534 C CA . GLU A 1 197 ? -28.957 8.635 23.469 1.00 66.94 197 GLU A CA 1
ATOM 1535 C C . GLU A 1 197 ? -29.927 7.998 24.469 1.00 66.94 197 GLU A C 1
ATOM 1537 O O . GLU A 1 197 ? -31.142 8.193 24.378 1.00 66.94 197 GLU A O 1
ATOM 1542 N N . ALA A 1 198 ? -29.407 7.278 25.468 1.00 60.38 198 ALA A N 1
ATOM 1543 C CA . ALA A 1 198 ? -30.216 6.707 26.541 1.00 60.38 198 ALA A CA 1
ATOM 1544 C C . ALA A 1 198 ? -30.934 7.802 27.348 1.00 60.38 198 ALA A C 1
ATOM 1546 O O . ALA A 1 198 ? -32.127 7.684 27.632 1.00 60.38 198 ALA A O 1
ATOM 1547 N N . ARG A 1 199 ? -30.242 8.907 27.658 1.00 58.62 199 ARG A N 1
ATOM 1548 C CA . ARG A 1 199 ? -30.822 10.060 28.361 1.00 58.62 199 ARG A CA 1
ATOM 1549 C C . ARG A 1 199 ? -31.885 10.778 27.526 1.00 58.62 199 ARG A C 1
ATOM 1551 O O . ARG A 1 199 ? -32.914 11.160 28.081 1.00 58.62 199 ARG A O 1
ATOM 1558 N N . ALA A 1 200 ? -31.682 10.922 26.215 1.00 61.72 200 ALA A N 1
ATOM 1559 C CA . ALA A 1 200 ? -32.678 11.497 25.308 1.00 61.72 200 ALA A CA 1
ATOM 1560 C C . ALA A 1 200 ? -33.958 10.640 25.240 1.00 61.72 200 ALA A C 1
ATOM 1562 O O . ALA A 1 200 ? -35.067 11.168 25.341 1.00 61.72 200 ALA A O 1
ATOM 1563 N N . LYS A 1 201 ? -33.819 9.308 25.169 1.00 61.12 201 LYS A N 1
ATOM 1564 C CA . LYS A 1 201 ? -34.959 8.375 25.201 1.00 61.12 201 LYS A CA 1
ATOM 1565 C C . LYS A 1 201 ? -35.698 8.406 26.543 1.00 61.12 201 LYS A C 1
ATOM 1567 O O . LYS A 1 201 ? -36.925 8.452 26.564 1.00 61.12 201 LYS A O 1
ATOM 1572 N N . HIS A 1 202 ? -34.971 8.453 27.661 1.00 56.25 202 HIS A N 1
ATOM 1573 C CA . HIS A 1 202 ? -35.572 8.522 28.998 1.00 56.25 202 HIS A CA 1
ATOM 1574 C C . HIS A 1 202 ? -36.297 9.860 29.249 1.00 56.25 202 HIS A C 1
ATOM 1576 O O . HIS A 1 202 ? -37.378 9.885 29.836 1.00 56.25 202 HIS A O 1
ATOM 1582 N N . GLY A 1 203 ? -35.754 10.972 28.739 1.00 54.34 203 GLY A N 1
ATOM 1583 C CA . GLY A 1 203 ? -36.415 12.281 28.766 1.00 54.34 203 GLY A CA 1
ATOM 1584 C C . GLY A 1 203 ? -37.707 12.324 27.941 1.00 54.34 203 GLY A C 1
ATOM 1585 O O . GLY A 1 203 ? -38.695 12.907 28.381 1.00 54.34 203 GLY A O 1
ATOM 1586 N N . SER A 1 204 ? -37.737 11.648 26.788 1.00 53.22 204 SER A N 1
ATOM 1587 C CA . SER A 1 204 ? -38.930 11.549 25.936 1.00 53.22 204 SER A CA 1
ATOM 1588 C C . SER A 1 204 ? -40.025 10.652 26.547 1.00 53.22 204 SER A C 1
ATOM 1590 O O . SER A 1 204 ? -41.205 11.004 26.509 1.00 53.22 204 SER A O 1
ATOM 1592 N N . CYS A 1 205 ? -39.651 9.556 27.224 1.00 50.91 205 CYS A N 1
ATOM 1593 C CA . CYS A 1 205 ? -40.592 8.734 27.999 1.00 50.91 205 CYS A CA 1
ATOM 1594 C C . CYS A 1 205 ? -41.245 9.502 29.162 1.00 50.91 205 CYS A C 1
ATOM 1596 O O . CYS A 1 205 ? -42.449 9.359 29.379 1.00 50.91 205 CYS A O 1
ATOM 1598 N N . ASN A 1 206 ? -40.494 10.347 29.878 1.00 52.00 206 ASN A N 1
ATOM 1599 C CA . ASN A 1 206 ? -41.050 11.158 30.969 1.00 52.00 206 ASN A CA 1
ATOM 1600 C C . ASN A 1 206 ? -42.023 12.241 30.469 1.00 52.00 206 ASN A C 1
ATOM 1602 O O . ASN A 1 206 ? -43.041 12.489 31.118 1.00 52.00 206 ASN A O 1
ATOM 1606 N N . TYR A 1 207 ? -41.778 12.820 29.288 1.00 46.81 207 TYR A N 1
ATOM 1607 C CA . TYR A 1 207 ? -42.700 13.775 28.661 1.00 46.81 207 TYR A CA 1
ATOM 1608 C C . TYR A 1 207 ? -44.051 13.141 28.292 1.00 46.81 207 TYR A C 1
ATOM 1610 O O . TYR A 1 207 ? -45.106 13.716 28.568 1.00 46.81 207 TYR A O 1
ATOM 1618 N N . HIS A 1 208 ? -44.050 11.925 27.737 1.00 51.00 208 HIS A N 1
ATOM 1619 C CA . HIS A 1 208 ? -45.297 11.214 27.441 1.00 51.00 208 HIS A CA 1
ATOM 1620 C C . HIS A 1 208 ? -46.043 10.738 28.695 1.00 51.00 208 HIS A C 1
ATOM 1622 O O . HIS A 1 208 ? -47.273 10.645 28.675 1.00 51.00 208 HIS A O 1
ATOM 1628 N N . HIS A 1 209 ? -45.336 10.484 29.801 1.00 50.84 209 HIS A N 1
ATOM 1629 C CA . HIS A 1 209 ? -45.977 10.102 31.057 1.00 50.84 209 HIS A CA 1
ATOM 1630 C C . HIS A 1 209 ? -46.661 11.289 31.762 1.00 50.84 209 HIS A C 1
ATOM 1632 O O . HIS A 1 209 ? -47.738 11.104 32.332 1.00 50.84 209 HIS A O 1
ATOM 1638 N N . GLN A 1 210 ? -46.099 12.503 31.664 1.00 52.62 210 GLN A N 1
ATOM 1639 C CA . GLN A 1 210 ? -46.727 13.736 32.167 1.00 52.62 210 GLN A CA 1
ATOM 1640 C C . GLN A 1 210 ? -47.942 14.170 31.333 1.00 52.62 210 GLN A C 1
ATOM 1642 O O . GLN A 1 210 ? -48.945 14.602 31.898 1.00 52.62 210 GLN A O 1
ATOM 1647 N N . GLN A 1 211 ? -47.915 13.991 30.006 1.00 52.25 211 GLN A N 1
ATOM 1648 C CA . GLN A 1 211 ? -49.078 14.311 29.165 1.00 52.25 211 GLN A CA 1
ATOM 1649 C C . GLN A 1 211 ? -50.274 13.379 29.412 1.00 52.25 211 GLN A C 1
ATOM 1651 O O . GLN A 1 211 ? -51.408 13.855 29.413 1.00 52.25 211 GLN A O 1
ATOM 1656 N N . LYS A 1 212 ? -50.048 12.087 29.701 1.00 54.00 212 LYS A N 1
ATOM 1657 C CA . LYS A 1 212 ? -51.131 11.144 30.049 1.00 54.00 212 LYS A CA 1
ATOM 1658 C C . LYS A 1 212 ? -51.756 11.391 31.427 1.00 54.00 212 LYS A C 1
ATOM 1660 O O . LYS A 1 212 ? -52.919 11.055 31.616 1.00 54.00 212 LYS A O 1
ATOM 1665 N N . GLN A 1 213 ? -51.030 11.980 32.380 1.00 53.41 213 GLN A N 1
ATOM 1666 C CA . GLN A 1 213 ? -51.596 12.322 33.694 1.00 53.41 213 GLN A CA 1
ATOM 1667 C C . GLN A 1 213 ? -52.479 13.579 33.646 1.00 53.41 213 GLN A C 1
ATOM 1669 O O . GLN A 1 213 ? -53.423 13.684 34.422 1.00 53.41 213 GLN A O 1
ATOM 1674 N N . HIS A 1 214 ? -52.244 14.491 32.697 1.00 50.59 214 HIS A N 1
ATOM 1675 C CA . HIS A 1 214 ? -53.058 15.701 32.528 1.00 50.59 214 HIS A CA 1
ATOM 1676 C C . HIS A 1 214 ? -54.321 15.523 31.666 1.00 50.59 214 HIS A C 1
ATOM 1678 O O . HIS A 1 214 ? -55.156 16.420 31.645 1.00 50.59 214 HIS A O 1
ATOM 1684 N N . THR A 1 215 ? -54.502 14.385 30.985 1.00 53.62 215 THR A N 1
ATOM 1685 C CA . THR A 1 215 ? -55.704 14.093 30.167 1.00 53.62 215 THR A CA 1
ATOM 1686 C C . THR A 1 215 ? -56.679 13.097 30.810 1.00 53.62 215 THR A C 1
ATOM 1688 O O . THR A 1 215 ? -57.667 12.728 30.187 1.00 53.62 215 THR A O 1
ATOM 1691 N N . GLY A 1 216 ? -56.432 12.674 32.056 1.00 48.00 216 GLY A N 1
ATOM 1692 C CA . GLY A 1 216 ? -57.273 11.723 32.802 1.00 48.00 216 GLY A CA 1
ATOM 1693 C C . GLY A 1 216 ? -58.214 12.339 33.848 1.00 48.00 216 GLY A C 1
ATOM 1694 O O . GLY A 1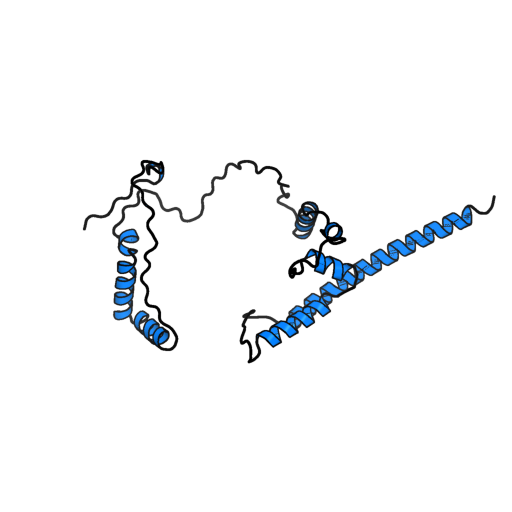 216 ? -58.752 11.601 34.667 1.00 48.00 216 GLY A O 1
ATOM 1695 N N . MET A 1 217 ? -58.392 13.663 33.860 1.00 46.03 217 MET A N 1
ATOM 1696 C CA . MET A 1 217 ? -59.449 14.339 34.625 1.00 46.03 217 MET A CA 1
ATOM 1697 C C . MET A 1 217 ? -60.335 15.128 33.661 1.00 46.03 217 MET A C 1
ATOM 1699 O O . MET A 1 217 ? -60.144 16.326 33.463 1.00 46.03 217 MET A O 1
ATOM 1703 N N . ALA A 1 218 ? -61.273 14.423 33.040 1.00 41.41 218 ALA A N 1
ATOM 1704 C CA . ALA A 1 218 ? -62.505 14.968 32.486 1.00 41.41 218 ALA A CA 1
ATOM 1705 C C . ALA A 1 218 ? -63.588 13.899 32.637 1.00 41.41 218 ALA A C 1
ATOM 1707 O O . ALA A 1 218 ? -63.285 12.728 32.310 1.00 41.41 218 ALA A O 1
#

Sequence (218 aa):
MAAKVYKPAAEVNLGPDSDEFYISPNVKAPRVAGLLVKIFVWILEMPIIGSMVLYILKKDNLINKLVQDAEIPEPPLFTSTHIWEDIPEQNVCLTKPDLSPPERVQEAVSCLPASLESTLVGSPPSSPKRWTIRDFNRAYSSGEVTPVQVAKRFLAAVKECSGPGLNMAFFISYSPEDIIRQAEESTLRYQRVTVSEARAKHGSCNYHHQQKQHTGMA

Foldseek 3Di:
DAFAEDDAPVPQDPDPPHPDDDDDQDQDDDDDDDPRVVVVVVQLPDPPRVVVVVVVNCVVRCVCSPPPRYDHPDDDDPDDPPPDPDPDDPPDDDDDPPDDPVVVVVVVVVVDPDDCPVVPPDDDDDDDDDDDPVNVVVCLLVVVDALLRVLVVVVVVCPVCCDPPNVDCPDPDDDSVVSNVVRVVRSVVSVVVNVVVVVVVVVVVVVVVVVVVVPPPD

Secondary structure (DSSP, 8-state):
---EEPPPGGG---STT----------------THHHHHHHHHHTSTTHHHHHHHHHHHHTTHHHHHTSEE--SPP--S----------TT-----TT--HHHHHHHHHHHSPS-TTTTSSSS---SPPPPPHHHHHHHHHTTSS-HHHHHHHHHHHHHHHTSTTT---S-SS--HHHHHHHHHHHHHHHHHHHHHHHHHHHHHHHHHHHHHHHTS--

Radius of gyration: 31.94 Å; chains: 1; bounding box: 98×43×74 Å

Organism: NCBI:txid40149

InterPro domains:
  IPR036928 Amidase signature (AS) superfamily [G3DSA:3.90.1300.10] (103-204)

pLDDT: mean 83.24, std 15.37, range [41.41, 98.5]